Protein AF-A0A2D4KMI0-F1 (afdb_monomer)

Organism: NCBI:txid1970185

Mean predicted aligned error: 13.14 Å

pLDDT: mean 82.51, std 15.46, range [35.38, 95.56]

Nearest PDB structures (foldseek):
  6zqb-assembly1_UL  TM=7.862E-01  e=2.038E-13  Saccharomyces cerevisiae S288C
  5nnz-assembly2_B  TM=9.536E-01  e=1.718E-10  Homo sapiens
  7dh6-assembly2_B  TM=9.211E-01  e=2.514E-10  Homo sapiens
  8fdt-assembly1_B  TM=9.407E-01  e=3.124E-10  Homo sapiens
  5mzh-assembly1_A  TM=9.515E-01  e=1.354E-09  Chlamydomonas reinhardtii

Radius of gyration: 25.16 Å; Cα contacts (8 Å, |Δi|>4): 336; chains: 1; bounding box: 67×55×68 Å

Secondary structure (DSSP, 8-state):
-PPPP----------SS-EEEEEE-TTSSEEEEEETTSEEEEEETTT--EEEEEE--SS-EEEEEEPTTSSEEEEEETTS-EEEEETTTTEEEEEE---SS-EEEEEE-TTSSEEEEEETTS-EEEEE--S----HHHHHHHHHHHHHHHHHHH------TT----S---TT---HHHHHHHHHHHHHHHHHHHHHHHHHHHH--

Sequence (205 aa):
FYTDTLKFFLSLYGHKLPVLCMDISYDGALIATGSADRNVKIWGLDFGDCHRSLFAHDDSVMYLQFVPKTHLFFTAGKDHKIKQWDADKFEHIQTLEGHHQEVWSLAISPSGDYLVSCSHDKSLRLWERTREPLILEEEKEMQREIEYEDSIAKEDQPVVPGEIQGEAGLAGKKTIETVKAAERIMEAIELYREETTKLEEHKVI

Structure (mmCIF, N/CA/C/O backbone):
data_AF-A0A2D4KMI0-F1
#
_entry.id   AF-A0A2D4KMI0-F1
#
loop_
_atom_site.group_PDB
_atom_site.id
_atom_site.type_symbol
_atom_site.label_atom_id
_atom_site.label_alt_id
_atom_site.label_comp_id
_atom_site.label_asym_id
_atom_site.label_entity_id
_atom_site.label_seq_id
_atom_site.pdbx_PDB_ins_code
_atom_site.Cartn_x
_atom_site.Cartn_y
_atom_site.Cartn_z
_atom_site.occupancy
_atom_site.B_iso_or_equiv
_atom_site.auth_seq_id
_atom_site.auth_comp_id
_atom_site.auth_asym_id
_atom_site.auth_atom_id
_atom_site.pdbx_PDB_model_num
ATOM 1 N N . PHE A 1 1 ? 10.358 -22.774 -32.610 1.00 47.91 1 PHE A N 1
ATOM 2 C CA . PHE A 1 1 ? 9.857 -22.263 -31.323 1.00 47.91 1 PHE A CA 1
ATOM 3 C C . PHE A 1 1 ? 10.701 -21.056 -30.960 1.00 47.91 1 PHE A C 1
ATOM 5 O O . PHE A 1 1 ? 11.858 -21.241 -30.613 1.00 47.91 1 PHE A O 1
ATOM 12 N N . TYR A 1 2 ? 10.192 -19.843 -31.175 1.00 63.22 2 TYR A N 1
ATOM 13 C CA . TYR A 1 2 ? 10.859 -18.637 -30.684 1.00 63.22 2 TYR A CA 1
ATOM 14 C C . TYR A 1 2 ? 10.402 -18.410 -29.247 1.00 63.22 2 TYR A C 1
ATOM 16 O O . TYR A 1 2 ? 9.209 -18.470 -28.965 1.00 63.22 2 TYR A O 1
ATOM 24 N N . THR A 1 3 ? 11.361 -18.225 -28.351 1.00 72.12 3 THR A N 1
ATOM 25 C CA . THR A 1 3 ? 11.133 -17.745 -26.990 1.00 72.12 3 THR A CA 1
ATOM 26 C C . THR A 1 3 ? 11.437 -16.257 -26.971 1.00 72.12 3 THR A C 1
ATOM 28 O O . THR A 1 3 ? 12.385 -15.830 -27.635 1.00 72.12 3 THR A O 1
ATOM 31 N N . ASP A 1 4 ? 10.666 -15.481 -26.217 1.00 76.75 4 ASP A N 1
ATOM 32 C CA . ASP A 1 4 ? 10.937 -14.054 -26.075 1.00 76.75 4 ASP A CA 1
ATOM 33 C C . ASP A 1 4 ? 12.330 -13.804 -25.498 1.00 76.75 4 ASP A C 1
ATOM 35 O O . ASP A 1 4 ? 12.789 -14.477 -24.571 1.00 76.75 4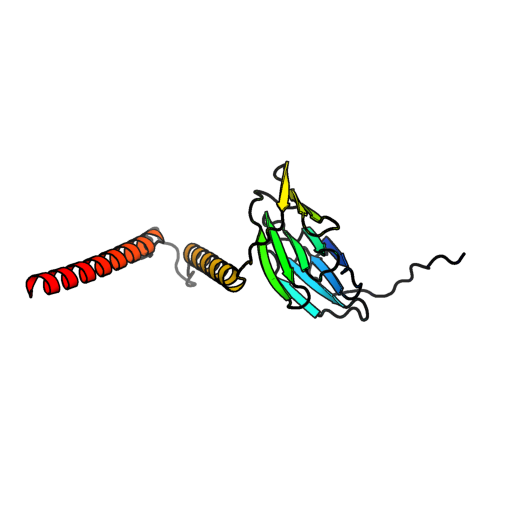 ASP A O 1
ATOM 39 N N . THR A 1 5 ? 13.020 -12.818 -26.067 1.00 84.00 5 THR A N 1
ATOM 40 C CA . THR A 1 5 ? 14.276 -12.315 -25.518 1.00 84.00 5 THR A CA 1
ATOM 41 C C . THR A 1 5 ? 13.955 -11.241 -24.487 1.00 84.00 5 THR A C 1
ATOM 43 O O . THR A 1 5 ? 13.353 -10.227 -24.838 1.00 84.00 5 THR A O 1
ATOM 46 N N . LEU A 1 6 ? 14.397 -11.425 -23.240 1.00 82.69 6 LEU A N 1
ATOM 47 C CA . LEU A 1 6 ? 14.328 -10.405 -22.187 1.00 82.69 6 LEU A CA 1
ATOM 48 C C . LEU A 1 6 ? 15.290 -9.256 -22.519 1.00 82.69 6 LEU A C 1
ATOM 50 O O . LEU A 1 6 ? 16.433 -9.215 -22.061 1.00 82.69 6 LEU A O 1
ATOM 54 N N . LYS A 1 7 ? 14.843 -8.345 -23.382 1.00 87.62 7 LYS A N 1
ATOM 55 C CA . LYS A 1 7 ? 15.587 -7.142 -23.738 1.00 87.62 7 LYS A CA 1
ATOM 56 C C . LYS A 1 7 ? 15.277 -6.050 -22.722 1.00 87.62 7 LYS A C 1
ATOM 58 O O . LYS A 1 7 ? 14.124 -5.821 -22.376 1.00 87.62 7 LYS A O 1
ATOM 63 N N . PHE A 1 8 ? 16.317 -5.351 -22.284 1.00 87.62 8 PHE A N 1
ATOM 64 C CA . PHE A 1 8 ? 16.160 -4.134 -21.500 1.00 87.62 8 PHE A CA 1
ATOM 65 C C . PHE A 1 8 ? 15.294 -3.118 -22.264 1.00 87.62 8 PHE A C 1
ATOM 67 O O . PHE A 1 8 ? 15.584 -2.816 -23.426 1.00 87.62 8 PHE A O 1
ATOM 74 N N . PHE A 1 9 ? 14.244 -2.621 -21.610 1.00 87.12 9 PHE A N 1
ATOM 75 C CA . PHE A 1 9 ? 13.276 -1.704 -22.210 1.00 87.12 9 PHE A CA 1
ATOM 76 C C . PHE A 1 9 ? 13.386 -0.294 -21.616 1.00 87.12 9 PHE A C 1
ATOM 78 O O . PHE A 1 9 ? 13.772 0.631 -22.326 1.00 87.12 9 PHE A O 1
ATOM 85 N N . LEU A 1 10 ? 13.123 -0.140 -20.315 1.00 88.75 10 LEU A N 1
ATOM 86 C CA . LEU A 1 10 ? 13.067 1.152 -19.622 1.00 88.75 10 LEU A CA 1
ATOM 87 C C . LEU A 1 10 ? 13.827 1.106 -18.289 1.00 88.75 10 LEU A C 1
ATOM 89 O O . LEU A 1 10 ? 13.934 0.056 -17.655 1.00 88.75 10 LEU A O 1
ATOM 93 N N . SER A 1 11 ? 14.322 2.267 -17.851 1.00 91.19 11 SER A N 1
ATOM 94 C CA . SER A 1 11 ? 14.818 2.493 -16.488 1.00 91.19 11 SER A CA 1
ATOM 95 C C . SER A 1 11 ? 14.024 3.631 -15.855 1.00 91.19 11 SER A C 1
ATOM 97 O O . SER A 1 11 ? 14.029 4.746 -16.377 1.00 91.19 11 SER A O 1
ATOM 99 N N . LEU A 1 12 ? 13.335 3.342 -14.750 1.00 91.25 12 LEU A N 1
ATOM 100 C CA . LEU A 1 12 ? 12.490 4.298 -14.037 1.00 91.25 12 LEU A CA 1
ATOM 101 C C . LEU A 1 12 ? 13.278 4.913 -12.876 1.00 91.25 12 LEU A C 1
ATOM 103 O O . LEU A 1 12 ? 13.702 4.209 -11.958 1.00 91.25 12 LEU A O 1
ATOM 107 N N . TYR A 1 13 ? 13.463 6.233 -12.903 1.00 90.38 13 TYR A N 1
ATOM 108 C CA . TYR A 1 13 ? 14.152 6.986 -11.852 1.00 90.38 13 TYR A CA 1
ATOM 109 C C . TYR A 1 13 ? 13.202 7.982 -11.194 1.00 90.38 13 TYR A C 1
ATOM 111 O O . TYR A 1 13 ? 12.486 8.709 -11.878 1.00 90.38 13 TYR A O 1
ATOM 119 N N . GLY A 1 14 ? 13.233 8.071 -9.862 1.00 88.56 14 GLY A N 1
ATOM 120 C CA . GLY A 1 14 ? 12.467 9.094 -9.144 1.00 88.56 14 GLY A CA 1
ATOM 121 C C . GLY A 1 14 ? 12.282 8.866 -7.645 1.00 88.56 14 GLY A C 1
ATOM 122 O O . GLY A 1 14 ? 11.955 9.816 -6.934 1.00 88.56 14 GLY A O 1
ATOM 123 N N . HIS A 1 15 ? 12.487 7.647 -7.143 1.00 92.56 15 HIS A N 1
ATOM 124 C CA . HIS A 1 15 ? 12.489 7.396 -5.700 1.00 92.56 15 HIS A CA 1
ATOM 125 C C . HIS A 1 15 ? 13.753 7.946 -5.042 1.00 92.56 15 HIS A C 1
ATOM 127 O O . HIS A 1 15 ? 14.840 7.901 -5.621 1.00 92.56 15 HIS A O 1
ATOM 133 N N . LYS A 1 16 ? 13.601 8.481 -3.827 1.00 92.81 16 LYS A N 1
ATOM 134 C CA . LYS A 1 16 ? 14.728 9.044 -3.062 1.00 92.81 16 LYS A CA 1
ATOM 135 C C . LYS A 1 16 ? 15.494 7.973 -2.293 1.00 92.81 16 LYS A C 1
ATOM 137 O O . LYS A 1 16 ? 16.683 8.132 -2.038 1.00 92.81 16 LYS A O 1
ATOM 142 N N . LEU A 1 17 ? 14.795 6.914 -1.899 1.00 94.88 17 LEU A N 1
ATOM 143 C CA . LEU A 1 17 ? 15.318 5.788 -1.136 1.00 94.88 17 LEU A CA 1
ATOM 144 C C . LEU A 1 17 ? 15.122 4.484 -1.924 1.00 94.88 17 LEU A C 1
ATOM 146 O O . LEU A 1 17 ? 14.474 4.498 -2.974 1.00 94.88 17 LEU A O 1
ATOM 150 N N . PRO A 1 18 ? 15.683 3.353 -1.454 1.00 94.56 18 PRO A N 1
ATOM 151 C CA . PRO A 1 18 ? 15.507 2.069 -2.119 1.00 94.56 18 PRO A CA 1
ATOM 152 C C . PRO A 1 18 ? 14.031 1.736 -2.353 1.00 94.56 18 PRO A C 1
ATOM 154 O O . PRO A 1 18 ? 13.176 1.973 -1.494 1.00 94.56 18 PRO A O 1
ATOM 157 N N . VAL A 1 19 ? 13.741 1.203 -3.537 1.00 95.12 19 VAL A N 1
ATOM 158 C CA . VAL A 1 19 ? 12.425 0.657 -3.878 1.00 95.12 19 VAL A CA 1
ATOM 159 C C . VAL A 1 19 ? 12.335 -0.731 -3.260 1.00 95.12 19 VAL A C 1
ATOM 161 O O . VAL A 1 19 ? 13.246 -1.539 -3.436 1.00 95.12 19 VAL A O 1
ATOM 164 N N . LEU A 1 20 ? 11.272 -0.983 -2.501 1.00 94.44 20 LEU A N 1
ATOM 165 C CA . LEU A 1 20 ? 11.098 -2.223 -1.743 1.00 94.44 20 LEU A CA 1
ATOM 166 C C . LEU A 1 20 ? 10.125 -3.174 -2.435 1.00 94.44 20 LEU A C 1
ATOM 168 O O . LEU A 1 20 ? 10.342 -4.382 -2.436 1.00 94.44 20 LEU A O 1
ATOM 172 N N . CYS A 1 21 ? 9.078 -2.630 -3.051 1.00 93.88 21 CYS A N 1
ATOM 173 C CA . CYS A 1 21 ? 8.045 -3.409 -3.715 1.00 93.88 21 CYS A CA 1
ATOM 174 C C . CYS A 1 21 ? 7.622 -2.763 -5.036 1.00 93.88 21 CYS A C 1
ATOM 176 O O . CYS A 1 21 ? 7.733 -1.550 -5.234 1.00 93.88 21 CYS A O 1
ATOM 178 N N . MET A 1 22 ? 7.135 -3.597 -5.950 1.00 94.88 22 MET A N 1
ATOM 179 C CA . MET A 1 22 ? 6.483 -3.169 -7.180 1.00 94.88 22 MET A CA 1
ATOM 180 C C . MET A 1 22 ? 5.385 -4.158 -7.541 1.00 94.88 22 MET A C 1
ATOM 182 O O . MET A 1 22 ? 5.508 -5.341 -7.219 1.00 94.88 22 MET A O 1
ATOM 186 N N . ASP A 1 23 ? 4.372 -3.680 -8.250 1.00 95.44 23 ASP A N 1
ATOM 187 C CA . ASP A 1 23 ? 3.394 -4.537 -8.905 1.00 95.44 23 ASP A CA 1
ATOM 188 C C . ASP A 1 23 ? 2.896 -3.906 -10.210 1.00 95.44 23 ASP A C 1
ATOM 190 O O . ASP A 1 23 ? 2.990 -2.689 -10.407 1.00 95.44 23 ASP A O 1
ATOM 194 N N . ILE A 1 24 ? 2.390 -4.750 -11.104 1.00 93.31 24 ILE A N 1
ATOM 195 C CA . ILE A 1 24 ? 1.878 -4.364 -12.421 1.00 93.31 24 ILE A CA 1
ATOM 196 C C . ILE A 1 24 ? 0.362 -4.537 -12.417 1.00 93.31 24 ILE A C 1
ATOM 198 O O . ILE A 1 24 ? -0.163 -5.533 -11.917 1.00 93.31 24 ILE A O 1
ATOM 202 N N . SER A 1 25 ? -0.352 -3.572 -12.990 1.00 92.62 25 SER A N 1
ATOM 203 C CA . SER A 1 25 ? -1.797 -3.669 -13.156 1.00 92.62 25 SER A CA 1
ATOM 204 C C . SER A 1 25 ? -2.184 -4.808 -14.108 1.00 92.62 25 SER A C 1
ATOM 206 O O . SER A 1 25 ? -1.422 -5.223 -14.982 1.00 92.62 25 SER A O 1
ATOM 208 N N . TYR A 1 26 ? -3.407 -5.321 -13.963 1.00 89.06 26 TYR A N 1
ATOM 209 C CA . TYR A 1 26 ? -3.886 -6.456 -14.762 1.00 89.06 26 TYR A CA 1
ATOM 210 C C . TYR A 1 26 ? -3.957 -6.163 -16.272 1.00 89.06 26 TYR A C 1
ATOM 212 O O . TYR A 1 26 ? -3.780 -7.066 -17.087 1.00 89.06 26 TYR A O 1
ATOM 220 N N . ASP A 1 27 ? -4.223 -4.914 -16.646 1.00 90.56 27 ASP A N 1
ATOM 221 C CA . ASP A 1 27 ? -4.254 -4.456 -18.037 1.00 90.56 27 ASP A CA 1
ATOM 222 C C . ASP A 1 27 ? -2.856 -4.173 -18.613 1.00 90.56 27 ASP A C 1
ATOM 224 O O . ASP A 1 27 ? -2.719 -3.976 -19.818 1.00 90.56 27 ASP A O 1
ATOM 228 N N . GLY A 1 28 ? -1.821 -4.178 -17.767 1.00 88.50 28 GLY A N 1
ATOM 229 C CA . GLY A 1 28 ? -0.445 -3.897 -18.154 1.00 88.50 28 GLY A CA 1
ATOM 230 C C . GLY A 1 28 ? -0.172 -2.433 -18.499 1.00 88.50 28 GLY A C 1
ATOM 231 O O . GLY A 1 28 ? 0.892 -2.151 -19.034 1.00 88.50 28 GLY A O 1
ATOM 232 N N . ALA A 1 29 ? -1.081 -1.498 -18.217 1.00 90.56 29 ALA A N 1
ATOM 233 C CA . ALA A 1 29 ? -0.850 -0.082 -18.512 1.00 90.56 29 ALA A CA 1
ATOM 234 C C . ALA A 1 29 ? -0.057 0.630 -17.406 1.00 90.56 29 ALA A C 1
ATOM 236 O O . ALA A 1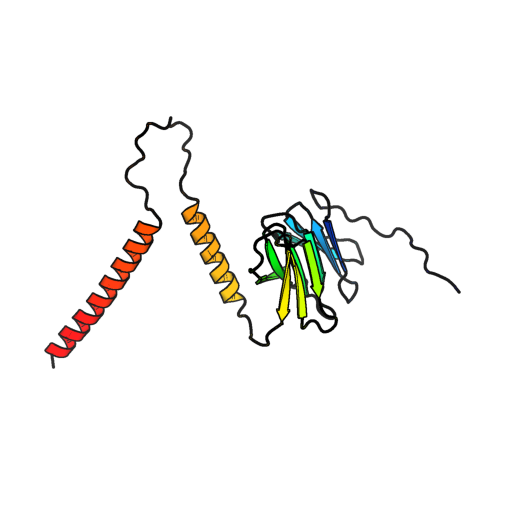 29 ? 0.706 1.556 -17.684 1.00 90.56 29 ALA A O 1
ATOM 237 N N . LEU A 1 30 ? -0.222 0.199 -16.151 1.00 92.62 30 LEU A N 1
ATOM 238 C CA . LEU A 1 30 ? 0.302 0.882 -14.973 1.00 92.62 30 LEU A CA 1
ATOM 239 C C . LEU A 1 30 ? 1.259 -0.011 -14.181 1.00 92.62 30 LEU A C 1
ATOM 241 O O . LEU A 1 30 ? 1.051 -1.213 -14.010 1.00 92.62 30 LEU A O 1
ATOM 245 N N . ILE A 1 31 ? 2.292 0.614 -13.624 1.00 93.88 31 ILE A N 1
ATOM 246 C CA . ILE A 1 31 ? 3.144 0.033 -12.587 1.00 93.88 31 ILE A CA 1
ATOM 247 C C . ILE A 1 31 ? 2.994 0.885 -11.337 1.00 93.88 31 ILE A C 1
ATOM 249 O O . ILE A 1 31 ? 3.112 2.107 -11.398 1.00 93.88 31 ILE A O 1
ATOM 253 N N . ALA A 1 32 ? 2.817 0.248 -10.187 1.00 94.94 32 ALA A N 1
ATOM 254 C CA . ALA A 1 32 ? 2.929 0.918 -8.901 1.00 94.94 32 ALA A CA 1
ATOM 255 C C . ALA A 1 32 ? 4.193 0.445 -8.178 1.00 94.94 32 ALA A C 1
ATOM 257 O O . ALA A 1 32 ? 4.483 -0.749 -8.115 1.00 94.94 32 ALA A O 1
ATOM 258 N N . THR A 1 33 ? 4.959 1.383 -7.631 1.00 95.38 33 THR A N 1
ATOM 259 C CA . THR A 1 33 ? 6.201 1.110 -6.902 1.00 95.38 33 THR A CA 1
ATOM 260 C C . THR A 1 33 ? 6.147 1.729 -5.514 1.00 95.38 33 THR A C 1
ATOM 262 O O . THR A 1 33 ? 5.829 2.908 -5.366 1.00 95.38 33 THR A O 1
ATOM 265 N N . GLY A 1 34 ? 6.483 0.944 -4.493 1.00 95.12 34 GLY A N 1
ATOM 266 C CA . GLY A 1 34 ? 6.588 1.391 -3.106 1.00 95.12 34 GLY A CA 1
ATOM 267 C C . GLY A 1 34 ? 8.043 1.446 -2.651 1.00 95.12 34 GLY A C 1
ATOM 268 O O . GLY A 1 34 ? 8.852 0.564 -2.959 1.00 95.12 34 GLY A O 1
ATOM 269 N N . SER A 1 35 ? 8.395 2.496 -1.917 1.00 95.31 35 SER A N 1
ATOM 270 C CA . SER A 1 35 ? 9.763 2.726 -1.452 1.00 95.31 35 SER A CA 1
ATOM 271 C C . SER A 1 35 ? 9.822 2.991 0.054 1.00 95.31 35 SER A C 1
ATOM 273 O O . SER A 1 35 ? 8.831 3.310 0.717 1.00 95.31 35 SER A O 1
ATOM 275 N N . ALA A 1 36 ? 11.031 2.868 0.606 1.00 94.75 36 ALA A N 1
ATOM 276 C CA . ALA A 1 36 ? 11.346 3.275 1.973 1.00 94.75 36 ALA A CA 1
ATOM 277 C C . ALA A 1 36 ? 11.205 4.795 2.198 1.00 94.75 36 ALA A C 1
ATOM 279 O O . ALA A 1 36 ? 11.216 5.260 3.333 1.00 94.75 36 ALA A O 1
ATOM 280 N N . ASP A 1 37 ? 11.051 5.591 1.134 1.00 93.06 37 ASP A N 1
ATOM 281 C CA . ASP A 1 37 ? 10.740 7.024 1.225 1.00 93.06 37 ASP A CA 1
ATOM 282 C C . ASP A 1 37 ? 9.277 7.314 1.602 1.00 93.06 37 ASP A C 1
ATOM 284 O O . ASP A 1 37 ? 8.897 8.489 1.669 1.00 93.06 37 ASP A O 1
ATOM 288 N N . ARG A 1 38 ? 8.508 6.255 1.913 1.00 94.19 38 ARG A N 1
ATOM 289 C CA . ARG A 1 38 ? 7.109 6.271 2.374 1.00 94.19 38 ARG A CA 1
ATOM 290 C C . ARG A 1 38 ? 6.106 6.640 1.287 1.00 94.19 38 ARG A C 1
ATOM 292 O O . ARG A 1 38 ? 4.902 6.737 1.538 1.00 94.19 38 ARG A O 1
ATOM 299 N N . ASN A 1 39 ? 6.596 6.850 0.067 1.00 94.38 39 ASN A N 1
ATOM 300 C CA . ASN A 1 39 ? 5.751 7.132 -1.071 1.00 94.38 39 ASN A CA 1
ATOM 301 C C . ASN A 1 39 ? 5.510 5.886 -1.918 1.00 94.38 39 ASN A C 1
ATOM 303 O O . ASN A 1 39 ? 6.308 4.945 -1.976 1.00 94.38 39 ASN A O 1
ATOM 307 N N . VAL A 1 40 ? 4.368 5.929 -2.590 1.00 95.31 40 VAL A N 1
ATOM 308 C CA . VAL A 1 40 ? 4.045 5.056 -3.704 1.00 95.31 40 VAL A CA 1
ATOM 309 C C . VAL A 1 40 ? 4.018 5.914 -4.955 1.00 95.31 40 VAL A C 1
ATOM 311 O O . VAL A 1 40 ? 3.394 6.976 -4.978 1.00 95.31 40 VAL A O 1
ATOM 314 N N . LYS A 1 41 ? 4.720 5.486 -5.997 1.00 94.88 41 LYS A N 1
ATOM 315 C CA . LYS A 1 41 ? 4.685 6.138 -7.307 1.00 94.88 41 LYS A CA 1
ATOM 316 C C . LYS A 1 41 ? 3.960 5.250 -8.296 1.00 94.88 41 LYS A C 1
ATOM 318 O O . LYS A 1 41 ? 4.144 4.037 -8.285 1.00 94.88 41 LYS A O 1
ATOM 323 N N . ILE A 1 42 ? 3.153 5.874 -9.141 1.00 94.81 42 ILE A N 1
ATOM 324 C CA . ILE A 1 42 ? 2.456 5.206 -10.236 1.00 94.81 42 ILE A CA 1
ATOM 325 C C . ILE A 1 42 ? 3.090 5.662 -11.545 1.00 94.81 42 ILE A C 1
ATOM 327 O O . ILE A 1 42 ? 3.260 6.865 -11.775 1.00 94.81 42 ILE A O 1
ATOM 331 N N . TRP A 1 43 ? 3.441 4.693 -12.379 1.00 94.69 43 TRP A N 1
ATOM 332 C CA . TRP A 1 43 ? 4.145 4.858 -13.642 1.00 94.69 43 TRP A CA 1
ATOM 333 C C . TRP A 1 43 ? 3.321 4.288 -14.790 1.00 94.69 43 TRP A C 1
ATOM 335 O O . TRP A 1 43 ? 2.642 3.278 -14.604 1.00 94.69 43 TRP A O 1
ATOM 345 N N . GLY A 1 44 ? 3.422 4.892 -15.970 1.00 93.25 44 GLY A N 1
ATOM 346 C CA . GLY A 1 44 ? 2.929 4.305 -17.213 1.00 93.25 44 GLY A CA 1
ATOM 347 C C . GLY A 1 44 ? 3.942 3.307 -17.775 1.00 93.25 44 GLY A C 1
ATOM 348 O O . GLY A 1 44 ? 5.131 3.621 -17.884 1.00 93.25 44 GLY A O 1
ATOM 349 N N . LEU A 1 45 ? 3.505 2.097 -18.139 1.00 89.12 45 LEU A N 1
ATOM 350 C CA . LEU A 1 45 ? 4.394 1.067 -18.698 1.00 89.12 45 LEU A CA 1
ATOM 351 C C . LEU A 1 45 ? 4.892 1.435 -20.107 1.00 89.12 45 LEU A C 1
ATOM 353 O O . LEU A 1 45 ? 6.031 1.121 -20.452 1.00 89.12 45 LEU A O 1
ATOM 357 N N . ASP A 1 46 ? 4.059 2.112 -20.902 1.00 87.31 46 ASP A N 1
ATOM 358 C CA . ASP A 1 46 ? 4.342 2.405 -22.313 1.00 87.31 46 ASP A CA 1
ATOM 359 C C . ASP A 1 46 ? 5.569 3.308 -22.498 1.00 87.31 46 ASP A C 1
ATOM 361 O O . ASP A 1 46 ? 6.434 3.037 -23.336 1.00 87.31 46 ASP A O 1
ATOM 365 N N . PHE A 1 47 ? 5.655 4.381 -21.705 1.00 86.06 47 PHE A N 1
ATOM 366 C CA . PHE A 1 47 ? 6.688 5.413 -21.839 1.00 86.06 47 PHE A CA 1
ATOM 367 C C . PHE A 1 47 ? 7.599 5.535 -20.612 1.00 86.06 47 PHE A C 1
ATOM 369 O O . PHE A 1 47 ? 8.650 6.174 -20.698 1.00 86.06 47 PHE A O 1
ATOM 376 N N . GLY A 1 48 ? 7.236 4.920 -19.482 1.00 87.50 48 GLY A N 1
ATOM 377 C CA . GLY A 1 48 ? 7.972 5.039 -18.224 1.00 87.50 48 GLY A CA 1
ATOM 378 C C . GLY A 1 48 ? 7.815 6.398 -17.541 1.00 87.50 48 GLY A C 1
ATOM 379 O O . GLY A 1 48 ? 8.688 6.818 -16.778 1.00 87.50 48 GLY A O 1
ATOM 380 N N . ASP A 1 49 ? 6.734 7.117 -17.827 1.00 90.12 49 ASP A N 1
ATOM 381 C CA . ASP A 1 49 ? 6.402 8.391 -17.208 1.00 90.12 49 ASP A CA 1
ATOM 382 C C . ASP A 1 49 ? 5.799 8.200 -15.811 1.00 90.12 49 ASP A C 1
ATOM 384 O O . ASP A 1 49 ? 5.050 7.265 -15.545 1.00 90.12 49 ASP A O 1
ATOM 388 N N . CYS A 1 50 ? 6.148 9.093 -14.881 1.00 91.38 50 CYS A N 1
ATOM 389 C CA . CYS A 1 50 ? 5.570 9.103 -13.538 1.00 91.38 50 CYS A CA 1
ATOM 390 C C . CYS A 1 50 ? 4.257 9.891 -13.567 1.00 91.38 50 CYS A C 1
ATOM 392 O O . CYS A 1 50 ? 4.292 11.120 -13.645 1.00 91.38 50 CYS A O 1
ATOM 394 N N . HIS A 1 51 ? 3.117 9.214 -13.423 1.00 90.44 51 HIS A N 1
ATOM 395 C CA . HIS A 1 51 ? 1.815 9.876 -13.332 1.00 90.44 51 HIS A CA 1
ATOM 396 C C . HIS A 1 51 ? 1.680 10.654 -12.026 1.00 90.44 51 HIS A C 1
ATOM 398 O O . HIS A 1 51 ? 1.376 11.849 -12.025 1.00 90.44 51 HIS A O 1
ATOM 404 N N . ARG A 1 52 ? 1.912 9.985 -10.889 1.00 91.50 52 ARG A N 1
ATOM 405 C CA . ARG A 1 52 ? 1.731 10.607 -9.574 1.00 91.50 52 ARG A CA 1
ATOM 406 C C . ARG A 1 52 ? 2.592 9.970 -8.496 1.00 91.50 52 ARG A C 1
ATOM 408 O O . ARG A 1 52 ? 2.938 8.794 -8.554 1.00 91.50 52 ARG A O 1
ATOM 415 N N . SER A 1 53 ? 2.918 10.783 -7.497 1.00 92.69 53 SER A N 1
ATOM 416 C CA . SER A 1 53 ? 3.568 10.363 -6.259 1.00 92.69 53 SER A CA 1
ATOM 417 C C . SER A 1 53 ? 2.569 10.532 -5.120 1.00 92.69 53 SER A C 1
ATOM 419 O O . SER A 1 53 ? 2.135 11.650 -4.850 1.00 92.69 53 SER A O 1
ATOM 421 N N . LEU A 1 54 ? 2.214 9.432 -4.471 1.00 92.88 54 LEU A N 1
ATOM 422 C CA . LEU A 1 54 ? 1.280 9.361 -3.355 1.00 92.88 54 LEU A CA 1
ATOM 423 C C . LEU A 1 54 ? 2.062 9.197 -2.056 1.00 92.88 54 LEU A C 1
ATOM 425 O O . LEU A 1 54 ? 2.932 8.333 -1.962 1.00 92.88 54 LEU A O 1
ATOM 429 N N . PHE A 1 55 ? 1.770 10.026 -1.057 1.00 92.25 55 PHE A N 1
ATOM 430 C CA . PHE A 1 55 ? 2.266 9.798 0.296 1.00 92.25 55 PHE A CA 1
ATOM 431 C C . PHE A 1 55 ? 1.354 8.766 0.957 1.00 92.25 55 PHE A C 1
ATOM 433 O O . PHE A 1 55 ? 0.214 9.081 1.290 1.00 92.25 55 PHE A O 1
ATOM 440 N N . ALA A 1 56 ? 1.819 7.518 1.035 1.00 90.25 56 ALA A N 1
ATOM 441 C CA . ALA A 1 56 ? 0.945 6.402 1.367 1.00 90.25 56 ALA A CA 1
ATOM 442 C C . ALA A 1 56 ? 0.952 6.090 2.864 1.00 90.25 56 ALA A C 1
ATOM 444 O O . ALA A 1 56 ? -0.109 5.957 3.468 1.00 90.25 56 ALA A O 1
ATOM 445 N N . HIS A 1 57 ? 2.130 5.999 3.471 1.00 92.56 57 HIS A N 1
ATOM 446 C CA . HIS A 1 57 ? 2.312 5.526 4.843 1.00 92.56 57 HIS A CA 1
ATOM 447 C C . HIS A 1 57 ? 3.178 6.496 5.649 1.00 92.56 57 HIS A C 1
ATOM 449 O O . HIS A 1 57 ? 3.916 7.298 5.079 1.00 92.56 57 HIS A O 1
ATOM 455 N N . ASP A 1 58 ? 3.108 6.416 6.976 1.00 91.62 58 ASP A N 1
ATOM 456 C CA . ASP A 1 58 ? 3.955 7.245 7.851 1.00 91.62 58 ASP A CA 1
ATOM 457 C C . ASP A 1 58 ? 5.386 6.694 7.957 1.00 91.62 58 ASP A C 1
ATOM 459 O O . ASP A 1 58 ? 6.336 7.424 8.263 1.00 91.62 58 ASP A O 1
ATOM 463 N N . ASP A 1 59 ? 5.545 5.412 7.621 1.00 93.69 59 ASP A N 1
ATOM 464 C CA . ASP A 1 59 ? 6.806 4.683 7.526 1.00 93.69 59 ASP A CA 1
ATOM 465 C C . ASP A 1 59 ? 6.875 3.897 6.194 1.00 93.69 59 ASP A C 1
ATOM 467 O O . ASP A 1 59 ? 6.041 4.043 5.301 1.00 93.69 59 ASP A O 1
ATOM 471 N N . SER A 1 60 ? 7.944 3.135 6.002 1.00 94.12 60 SER A N 1
ATOM 472 C CA . SER A 1 60 ? 8.329 2.488 4.751 1.00 94.12 60 SER A CA 1
ATOM 473 C C . SER A 1 60 ? 7.237 1.563 4.208 1.00 94.12 60 SER A C 1
ATOM 475 O O . SER A 1 60 ? 6.654 0.774 4.955 1.00 94.12 60 SER A O 1
ATOM 477 N N . VAL A 1 61 ? 7.012 1.612 2.892 1.00 95.56 61 VAL A N 1
ATOM 478 C CA . VAL A 1 61 ? 6.050 0.736 2.209 1.00 95.56 61 VAL A CA 1
ATOM 479 C C . VAL A 1 61 ? 6.725 -0.595 1.899 1.00 95.56 61 VAL A C 1
ATOM 481 O O . VAL A 1 61 ? 7.639 -0.654 1.076 1.00 95.56 61 VAL A O 1
ATOM 484 N N . MET A 1 62 ? 6.295 -1.657 2.574 1.00 94.56 62 MET A N 1
ATOM 485 C CA . MET A 1 62 ? 6.927 -2.977 2.495 1.00 94.56 62 MET A CA 1
ATOM 486 C C . MET A 1 62 ? 6.382 -3.815 1.347 1.00 94.56 62 MET A C 1
ATOM 488 O O . MET A 1 62 ? 7.140 -4.532 0.694 1.00 94.56 62 MET A O 1
ATOM 492 N N . TYR A 1 63 ? 5.077 -3.726 1.091 1.00 95.38 63 TYR A N 1
ATOM 493 C CA . TYR A 1 63 ? 4.421 -4.545 0.081 1.00 95.38 63 TYR A CA 1
ATOM 494 C C . TYR A 1 63 ? 3.325 -3.772 -0.643 1.00 95.38 63 TYR A C 1
ATOM 496 O O . TYR A 1 63 ? 2.671 -2.906 -0.059 1.00 95.38 63 TYR A O 1
ATOM 504 N N . LEU A 1 64 ? 3.115 -4.112 -1.911 1.00 95.44 64 LEU A N 1
ATOM 505 C CA . LEU A 1 64 ? 2.099 -3.527 -2.773 1.00 95.44 64 LEU A CA 1
ATOM 506 C C . LEU A 1 64 ? 1.508 -4.633 -3.643 1.00 95.44 64 LEU A C 1
ATOM 508 O O . LEU A 1 64 ? 2.263 -5.458 -4.154 1.00 95.44 64 LEU A O 1
ATOM 512 N N . GLN A 1 65 ? 0.182 -4.651 -3.797 1.00 95.12 65 GLN A N 1
ATOM 513 C CA . GLN A 1 65 ? -0.484 -5.602 -4.685 1.00 95.12 65 GLN A CA 1
ATOM 514 C C . GLN A 1 65 ? -1.752 -5.024 -5.328 1.00 95.12 65 GLN A C 1
ATOM 516 O O . GLN A 1 65 ? -2.618 -4.494 -4.629 1.00 95.12 65 GLN A O 1
ATOM 521 N N . PHE A 1 66 ? -1.889 -5.176 -6.645 1.00 94.50 66 PHE A N 1
ATOM 522 C CA . PHE A 1 66 ? -3.102 -4.867 -7.395 1.00 94.50 66 PHE A CA 1
ATOM 523 C C . PHE A 1 66 ? -4.180 -5.932 -7.198 1.00 94.50 66 PHE A C 1
ATOM 525 O O . PHE A 1 66 ? -3.925 -7.137 -7.125 1.00 94.50 66 PHE A O 1
ATOM 532 N N . VAL A 1 67 ? -5.428 -5.477 -7.168 1.00 92.00 67 VAL A N 1
ATOM 533 C CA . VAL A 1 67 ? -6.598 -6.347 -7.198 1.00 92.00 67 VAL A CA 1
ATOM 534 C C . VAL A 1 67 ? -6.837 -6.797 -8.646 1.00 92.00 67 VAL A C 1
ATOM 536 O O . VAL A 1 67 ? -7.000 -5.952 -9.532 1.00 92.00 67 VAL A O 1
ATOM 539 N N . PRO A 1 68 ? -6.931 -8.110 -8.915 1.00 88.88 68 PRO A N 1
ATOM 540 C CA . PRO A 1 68 ? -7.176 -8.623 -10.260 1.00 88.88 68 PRO A CA 1
ATOM 541 C C . PRO A 1 68 ? -8.416 -7.997 -10.918 1.00 88.88 68 PRO A C 1
ATOM 543 O O . PRO A 1 68 ? -9.449 -7.829 -10.273 1.00 88.88 68 PRO A O 1
ATOM 546 N N . LYS A 1 69 ? -8.334 -7.710 -12.226 1.00 87.75 69 LYS A N 1
ATOM 547 C CA . LYS A 1 69 ? -9.405 -7.109 -13.056 1.00 87.75 69 LYS A CA 1
ATOM 548 C C . LYS A 1 69 ? -9.832 -5.684 -12.683 1.00 87.75 69 LYS A C 1
ATOM 550 O O . LYS A 1 69 ? -10.776 -5.175 -13.283 1.00 87.75 69 LYS A O 1
ATOM 555 N N . THR A 1 70 ? -9.173 -5.044 -11.723 1.00 88.06 70 THR A N 1
ATOM 556 C CA . THR A 1 70 ? -9.473 -3.665 -11.319 1.00 88.06 70 THR A CA 1
ATOM 557 C C . THR A 1 70 ? -8.186 -2.853 -11.189 1.00 88.06 70 THR A C 1
ATOM 559 O O . THR A 1 70 ? -7.104 -3.423 -11.088 1.00 88.06 70 THR A O 1
ATOM 562 N N . HIS A 1 71 ? -8.310 -1.527 -11.148 1.00 89.12 71 HIS A N 1
ATOM 563 C CA . HIS A 1 71 ? -7.194 -0.600 -10.915 1.00 89.12 71 HIS A CA 1
ATOM 564 C C . HIS A 1 71 ? -6.994 -0.253 -9.433 1.00 89.12 71 HIS A C 1
ATOM 566 O O . HIS A 1 71 ? -6.280 0.684 -9.084 1.00 89.12 71 HIS A O 1
ATOM 572 N N . LEU A 1 72 ? -7.620 -1.020 -8.541 1.00 91.69 72 LEU A N 1
ATOM 573 C CA . LEU A 1 72 ? -7.447 -0.869 -7.105 1.00 91.69 72 LEU A CA 1
ATOM 574 C C . LEU A 1 72 ? -6.193 -1.608 -6.661 1.00 91.69 72 LEU A C 1
ATOM 576 O O . LEU A 1 72 ? -5.921 -2.713 -7.132 1.00 91.69 72 LEU A O 1
ATOM 580 N N . PHE A 1 73 ? -5.465 -1.038 -5.712 1.00 93.62 73 PHE A N 1
ATOM 581 C CA . PHE A 1 73 ? -4.314 -1.700 -5.113 1.00 93.62 73 PHE A CA 1
ATOM 582 C C . PHE A 1 73 ? -4.284 -1.510 -3.604 1.00 93.62 73 PHE A C 1
ATOM 584 O O . PHE A 1 73 ? -4.813 -0.540 -3.058 1.00 93.62 73 PHE A O 1
ATOM 591 N N . PHE A 1 74 ? -3.654 -2.466 -2.935 1.00 94.62 74 PHE A N 1
ATOM 592 C CA . PHE A 1 74 ? -3.386 -2.423 -1.510 1.00 94.62 74 PHE A CA 1
ATOM 593 C C . PHE A 1 74 ? -1.908 -2.172 -1.262 1.00 94.62 74 PHE A C 1
ATOM 595 O O . PHE A 1 74 ? -1.042 -2.683 -1.975 1.00 94.62 74 PHE A O 1
ATOM 602 N N . THR A 1 75 ? -1.628 -1.414 -0.213 1.00 95.38 75 THR A N 1
ATOM 603 C CA . THR A 1 75 ? -0.282 -1.145 0.280 1.00 95.38 75 THR A CA 1
ATOM 604 C C . THR A 1 75 ? -0.187 -1.586 1.731 1.00 95.38 75 THR A C 1
ATOM 606 O O . THR A 1 75 ? -1.098 -1.350 2.522 1.00 95.38 75 THR A O 1
ATOM 609 N N . ALA A 1 76 ? 0.917 -2.236 2.083 1.00 95.19 76 ALA A N 1
ATOM 610 C CA . ALA A 1 76 ? 1.264 -2.574 3.456 1.00 95.19 76 ALA A CA 1
ATOM 611 C C . ALA A 1 76 ? 2.475 -1.756 3.891 1.00 95.19 76 ALA A C 1
ATOM 613 O O . ALA A 1 76 ? 3.511 -1.743 3.213 1.00 95.19 76 ALA A O 1
ATOM 614 N N . GLY A 1 77 ? 2.337 -1.099 5.037 1.00 94.06 77 GLY A N 1
ATOM 615 C CA . GLY A 1 77 ? 3.375 -0.272 5.621 1.00 94.06 77 GLY A CA 1
ATOM 616 C C . GLY A 1 77 ? 4.019 -0.897 6.850 1.00 94.06 77 GLY A C 1
ATOM 617 O O . GLY A 1 77 ? 3.479 -1.774 7.536 1.00 94.06 77 GLY A O 1
ATOM 618 N N . LYS A 1 78 ? 5.200 -0.374 7.164 1.00 94.06 78 LYS A N 1
ATOM 619 C CA . LYS A 1 78 ? 5.862 -0.605 8.446 1.00 94.06 78 LYS A CA 1
ATOM 620 C C . LYS A 1 78 ? 5.096 0.033 9.617 1.00 94.06 78 LYS A C 1
ATOM 622 O O . LYS A 1 78 ? 5.213 -0.437 10.740 1.00 94.06 78 LYS A O 1
ATOM 627 N N . ASP A 1 79 ? 4.232 1.006 9.331 1.00 92.06 79 ASP A N 1
ATOM 628 C CA . ASP A 1 79 ? 3.316 1.684 10.262 1.00 92.06 79 ASP A CA 1
ATOM 629 C C . ASP A 1 79 ? 2.158 0.807 10.784 1.00 92.06 79 ASP A C 1
ATOM 631 O O . ASP A 1 79 ? 1.256 1.312 11.445 1.00 92.06 79 ASP A O 1
ATOM 635 N N . HIS A 1 80 ? 2.182 -0.501 10.497 1.00 92.56 80 HIS A N 1
ATOM 636 C CA . HIS A 1 80 ? 1.187 -1.495 10.928 1.00 92.56 80 HIS A CA 1
ATOM 637 C C . HIS A 1 80 ? -0.178 -1.335 10.242 1.00 92.56 80 HIS A C 1
ATOM 639 O O . HIS A 1 80 ? -1.125 -2.058 10.560 1.00 92.56 80 HIS A O 1
ATOM 645 N N . LYS A 1 81 ? -0.276 -0.423 9.270 1.00 92.31 81 LYS A N 1
ATOM 646 C CA . LYS A 1 81 ? -1.502 -0.142 8.531 1.00 92.31 81 LYS A CA 1
ATOM 647 C C . LYS A 1 81 ? -1.453 -0.794 7.161 1.00 92.31 81 LYS A C 1
ATOM 649 O O . LYS A 1 81 ? -0.401 -0.921 6.526 1.00 92.31 81 LYS A O 1
ATOM 654 N N . ILE A 1 82 ? -2.626 -1.182 6.687 1.00 94.44 82 ILE A N 1
ATOM 655 C CA . ILE A 1 82 ? -2.840 -1.574 5.298 1.00 94.44 82 ILE A CA 1
ATOM 656 C C . ILE A 1 82 ? -3.763 -0.525 4.699 1.00 94.44 82 ILE A C 1
ATOM 658 O O . ILE A 1 82 ? -4.769 -0.182 5.308 1.00 94.44 82 ILE A O 1
ATOM 662 N N . LYS A 1 83 ? -3.430 0.017 3.533 1.00 93.31 83 LYS A N 1
ATOM 663 C CA . LYS A 1 83 ? -4.245 1.044 2.878 1.00 93.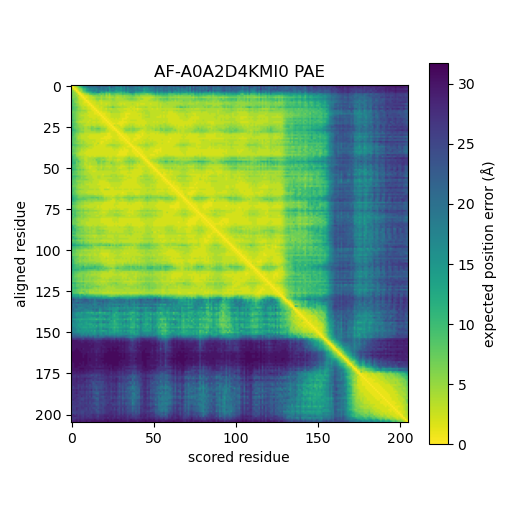31 83 LYS A CA 1
ATOM 664 C C . LYS A 1 83 ? -4.673 0.590 1.498 1.00 93.31 83 LYS A C 1
ATOM 666 O O . LYS A 1 83 ? -3.921 -0.091 0.803 1.00 93.31 83 LYS A O 1
ATOM 671 N N . GLN A 1 84 ? -5.884 0.966 1.117 1.00 93.31 84 GLN A N 1
ATOM 672 C CA . GLN A 1 84 ? -6.440 0.736 -0.205 1.00 93.31 84 GLN A CA 1
ATOM 673 C C . GLN A 1 84 ? -6.433 2.036 -1.002 1.00 93.31 84 GLN A C 1
ATOM 675 O O . GLN A 1 84 ? -6.802 3.097 -0.494 1.00 93.31 84 GLN A O 1
ATOM 680 N N . TRP A 1 85 ? -6.052 1.934 -2.268 1.00 93.62 85 TRP A N 1
ATOM 681 C CA . TRP A 1 85 ? -5.901 3.065 -3.170 1.00 93.62 85 TRP A CA 1
ATOM 682 C C . TRP A 1 85 ? -6.566 2.791 -4.513 1.00 93.62 85 TRP A C 1
ATOM 684 O O . TRP A 1 85 ? -6.611 1.651 -4.985 1.00 93.62 85 TRP A O 1
ATOM 694 N N . ASP A 1 86 ? -7.034 3.865 -5.137 1.00 92.00 86 ASP A N 1
ATOM 695 C CA . ASP A 1 86 ? -7.477 3.887 -6.528 1.00 92.00 86 ASP A CA 1
ATOM 696 C C . ASP A 1 86 ? -6.342 4.414 -7.419 1.00 92.00 86 ASP A C 1
ATOM 698 O O . ASP A 1 86 ? -5.886 5.546 -7.229 1.00 92.00 86 ASP A O 1
ATOM 702 N N . ALA A 1 87 ? -5.870 3.617 -8.385 1.00 90.19 87 ALA A N 1
ATOM 703 C CA . ALA A 1 87 ? -4.823 4.052 -9.310 1.00 90.19 87 ALA A CA 1
ATOM 704 C C . ALA A 1 87 ? -5.322 5.029 -10.388 1.00 90.19 87 ALA A C 1
ATOM 706 O O . ALA A 1 87 ? -4.504 5.782 -10.910 1.00 90.19 87 ALA A O 1
ATOM 707 N N . ASP A 1 88 ? -6.625 5.067 -10.687 1.00 88.88 88 ASP A N 1
ATOM 708 C CA . ASP A 1 88 ? -7.180 5.956 -11.717 1.00 88.88 88 ASP A CA 1
ATOM 709 C C . ASP A 1 88 ? -7.426 7.358 -11.156 1.00 88.88 88 ASP A C 1
ATOM 711 O O . ASP A 1 88 ? -7.072 8.375 -11.759 1.00 88.88 88 ASP A O 1
ATOM 715 N N . LYS A 1 89 ? -8.035 7.421 -9.966 1.00 88.38 89 LYS A N 1
ATOM 716 C CA . LYS A 1 89 ? -8.337 8.691 -9.284 1.00 88.38 89 LYS A CA 1
ATOM 717 C C . LYS A 1 89 ? -7.192 9.194 -8.417 1.00 88.38 89 LYS A C 1
ATOM 719 O O . LYS A 1 89 ? -7.165 10.377 -8.078 1.00 88.38 89 LYS A O 1
ATOM 724 N N . PHE A 1 90 ? -6.231 8.329 -8.093 1.00 88.50 90 PHE A N 1
ATOM 725 C CA . PHE A 1 90 ? -5.125 8.622 -7.181 1.00 88.50 90 PHE A CA 1
ATOM 726 C C . PHE A 1 90 ? -5.599 9.006 -5.775 1.00 88.50 90 PHE A C 1
ATOM 728 O O . PHE A 1 90 ? -5.011 9.874 -5.126 1.00 88.50 90 PHE A O 1
ATOM 735 N N . GLU A 1 91 ? -6.681 8.379 -5.320 1.00 88.38 91 GLU A N 1
ATOM 736 C CA . GLU A 1 91 ? -7.286 8.648 -4.021 1.00 88.38 91 GLU A CA 1
ATOM 737 C C . GLU A 1 91 ? -7.071 7.485 -3.058 1.00 88.38 91 GLU A C 1
ATOM 739 O O . GLU A 1 91 ? -7.072 6.313 -3.442 1.00 88.38 91 GLU A O 1
ATOM 744 N N . HIS A 1 92 ? -6.894 7.838 -1.786 1.00 89.81 92 HIS A N 1
ATOM 745 C CA . HIS A 1 92 ? -7.004 6.896 -0.686 1.00 89.81 92 HIS A CA 1
ATOM 746 C C . HIS A 1 92 ? -8.473 6.510 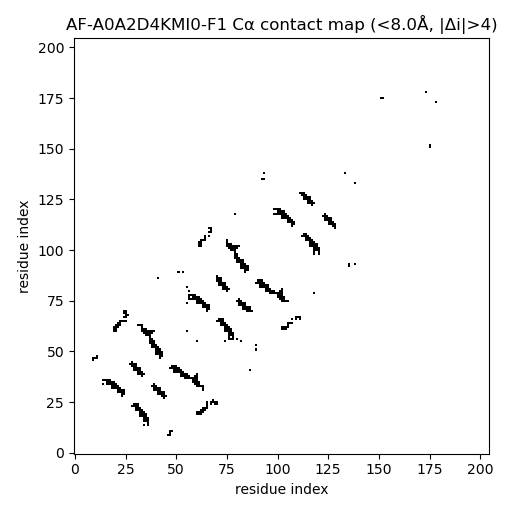-0.518 1.00 89.81 92 HIS A C 1
ATOM 748 O O . HIS A 1 92 ? -9.327 7.393 -0.410 1.00 89.81 92 HIS A O 1
ATOM 754 N N . ILE A 1 93 ? -8.742 5.207 -0.502 1.00 88.44 93 ILE A N 1
ATOM 755 C CA . ILE A 1 93 ? -10.080 4.659 -0.293 1.00 88.44 93 ILE A CA 1
ATOM 756 C C . ILE A 1 93 ? -10.277 4.422 1.193 1.00 88.44 93 ILE A C 1
ATOM 758 O O . ILE A 1 93 ? -11.071 5.124 1.794 1.00 88.44 93 ILE A O 1
ATOM 762 N N . GLN A 1 94 ? -9.516 3.483 1.761 1.00 88.19 94 GLN A N 1
ATOM 763 C CA . GLN A 1 94 ? -9.723 2.981 3.114 1.00 88.19 94 GLN A CA 1
ATOM 764 C C . GLN A 1 94 ? -8.395 2.615 3.780 1.00 88.19 94 GLN A C 1
ATOM 766 O O . GLN A 1 94 ? -7.479 2.102 3.133 1.00 88.19 94 GLN A O 1
ATOM 771 N N . THR A 1 95 ? -8.315 2.818 5.097 1.00 90.56 95 THR A N 1
ATOM 772 C CA . THR A 1 95 ? -7.245 2.284 5.948 1.00 90.56 95 THR A CA 1
ATOM 773 C C . THR A 1 95 ? -7.782 1.109 6.770 1.00 90.56 95 THR A C 1
ATOM 775 O O . THR A 1 95 ? -8.728 1.247 7.535 1.00 90.56 95 THR A O 1
ATOM 778 N N . LEU A 1 96 ? -7.152 -0.054 6.632 1.00 89.88 96 LEU A N 1
ATOM 779 C CA . LEU A 1 96 ? -7.398 -1.258 7.417 1.00 89.88 96 LEU A CA 1
ATOM 780 C C . LEU A 1 96 ? -6.413 -1.292 8.593 1.00 89.88 96 LEU A C 1
ATOM 782 O O . LEU A 1 96 ? -5.216 -1.558 8.424 1.00 89.88 96 LEU A O 1
ATOM 786 N N . GLU A 1 97 ? -6.928 -1.025 9.790 1.00 88.88 97 GLU A N 1
ATOM 787 C CA . GLU A 1 97 ? -6.180 -1.092 11.046 1.00 88.88 97 GLU A CA 1
ATOM 788 C C . GLU A 1 97 ? -6.544 -2.367 11.818 1.00 88.88 97 GLU A C 1
ATOM 790 O O . GLU A 1 97 ? -7.696 -2.792 11.859 1.00 88.88 97 GLU A O 1
ATOM 795 N N . GLY A 1 98 ? -5.553 -3.015 12.427 1.00 85.12 98 GLY A N 1
ATOM 796 C CA . GLY A 1 98 ? -5.782 -4.237 13.206 1.00 85.12 98 GLY A CA 1
ATOM 797 C C . GLY A 1 98 ? -4.515 -5.026 13.515 1.00 85.12 98 GLY A C 1
ATOM 798 O O . GLY A 1 98 ? -4.483 -5.805 14.471 1.00 85.12 98 GLY A O 1
ATOM 799 N N . HIS A 1 99 ? -3.451 -4.812 12.738 1.00 92.38 99 HIS A N 1
ATOM 800 C CA . HIS A 1 99 ? -2.124 -5.330 13.061 1.00 92.38 99 HIS A CA 1
ATOM 801 C C . HIS A 1 99 ? -1.457 -4.500 14.148 1.00 92.38 99 HIS A C 1
ATOM 803 O O . HIS A 1 99 ? -1.635 -3.290 14.221 1.00 92.38 99 HIS A O 1
ATOM 809 N N . HIS A 1 100 ? -0.694 -5.178 15.003 1.00 91.25 100 HIS A N 1
ATOM 810 C CA . HIS A 1 100 ? 0.007 -4.532 16.117 1.00 91.25 100 HIS A CA 1
ATOM 811 C C . HIS A 1 100 ? 1.485 -4.270 15.807 1.00 91.25 100 HIS A C 1
ATOM 813 O O . HIS A 1 100 ? 2.162 -3.615 16.593 1.00 91.25 100 HIS A O 1
ATOM 819 N N . GLN A 1 101 ? 1.998 -4.843 14.714 1.00 93.62 101 GLN A N 1
ATOM 820 C CA . GLN A 1 101 ? 3.382 -4.713 14.264 1.00 93.62 101 GLN A CA 1
ATOM 821 C C . GLN A 1 101 ? 3.453 -4.664 12.731 1.00 93.62 101 GLN A C 1
ATOM 823 O O . GLN A 1 101 ? 2.429 -4.719 12.042 1.00 93.62 101 GLN A O 1
ATOM 828 N N . GLU A 1 102 ? 4.667 -4.541 12.189 1.00 93.56 102 GLU A N 1
ATOM 829 C CA . GLU A 1 102 ? 4.937 -4.294 10.773 1.00 93.56 102 GLU A CA 1
ATOM 830 C C . GLU A 1 102 ? 4.246 -5.316 9.872 1.00 93.56 102 GLU A C 1
ATOM 832 O O . GLU A 1 102 ? 4.332 -6.521 10.116 1.00 93.56 102 GLU A O 1
ATOM 837 N N . VAL A 1 103 ? 3.596 -4.852 8.804 1.00 94.88 103 VAL A N 1
ATOM 838 C CA . VAL A 1 103 ? 2.997 -5.744 7.808 1.00 94.88 103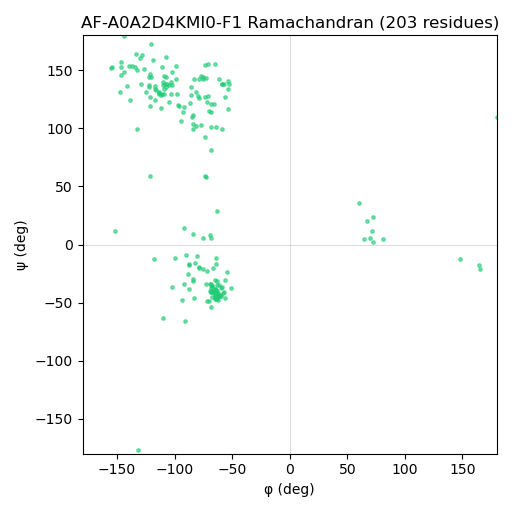 VAL A CA 1
ATOM 839 C C . VAL A 1 103 ? 4.019 -5.986 6.703 1.00 94.88 103 VAL A C 1
ATOM 841 O O . VAL A 1 103 ? 4.453 -5.058 6.026 1.00 94.88 103 VAL A O 1
ATOM 844 N N . TRP A 1 104 ? 4.418 -7.243 6.527 1.00 92.75 104 TRP A N 1
ATOM 845 C CA . TRP A 1 104 ? 5.486 -7.615 5.595 1.00 92.75 104 TRP A CA 1
ATOM 846 C C . TRP A 1 104 ? 4.974 -7.976 4.211 1.00 92.75 104 TRP A C 1
ATOM 848 O O . TRP A 1 104 ? 5.667 -7.764 3.220 1.00 92.75 104 TRP A O 1
ATOM 858 N N . SER A 1 105 ? 3.793 -8.583 4.138 1.00 92.88 105 SER A N 1
ATOM 859 C CA . SER A 1 105 ? 3.266 -9.099 2.881 1.00 92.88 105 SER A CA 1
ATOM 860 C C . SER A 1 105 ? 1.747 -9.184 2.904 1.00 92.88 105 SER A C 1
ATOM 862 O O . SER A 1 105 ? 1.125 -9.351 3.960 1.00 92.88 105 SER A O 1
ATOM 864 N N . LEU A 1 106 ? 1.173 -9.075 1.711 1.00 94.31 106 LEU A N 1
ATOM 865 C CA . LEU A 1 106 ? -0.245 -9.208 1.428 1.00 94.31 106 LEU A CA 1
ATOM 866 C C . LEU A 1 106 ? -0.435 -10.249 0.324 1.00 94.31 106 LEU A C 1
ATOM 868 O O . LEU A 1 106 ? 0.439 -10.436 -0.520 1.00 94.31 106 LEU A O 1
ATOM 872 N N . ALA A 1 107 ? -1.578 -10.924 0.335 1.00 93.75 107 ALA A N 1
ATOM 873 C CA . ALA A 1 107 ? -1.991 -11.815 -0.736 1.00 93.75 107 ALA A CA 1
ATOM 874 C C . ALA A 1 107 ? -3.481 -11.629 -1.018 1.00 93.75 107 ALA A C 1
ATOM 876 O O . ALA A 1 107 ? -4.314 -11.772 -0.123 1.00 93.75 107 ALA A O 1
ATOM 877 N N . ILE A 1 108 ? -3.817 -11.337 -2.270 1.00 92.25 108 ILE A N 1
ATOM 878 C CA . ILE A 1 108 ? -5.195 -11.141 -2.725 1.00 92.25 108 ILE A CA 1
ATOM 879 C C . ILE A 1 108 ? -5.683 -12.393 -3.458 1.00 92.25 108 ILE A C 1
ATOM 881 O O . ILE A 1 108 ? -4.966 -12.986 -4.267 1.00 92.25 108 ILE A O 1
ATOM 885 N N . SER A 1 109 ? -6.923 -12.798 -3.184 1.00 90.81 109 SER A N 1
ATOM 886 C CA . SER A 1 109 ? -7.603 -13.852 -3.941 1.00 90.81 109 SER A CA 1
ATOM 887 C C . SER A 1 109 ? -7.751 -13.451 -5.417 1.00 90.81 109 SER A C 1
ATOM 889 O O . SER A 1 109 ? -8.113 -12.309 -5.696 1.00 90.81 109 SER A O 1
ATOM 891 N N . PRO A 1 110 ? -7.615 -14.378 -6.384 1.00 86.50 110 PRO A N 1
ATOM 892 C CA . PRO A 1 110 ? -7.927 -14.116 -7.792 1.00 86.50 110 PRO A CA 1
ATOM 893 C C . PRO A 1 110 ? -9.346 -13.581 -8.043 1.00 86.50 110 PRO A C 1
ATOM 895 O O . PRO A 1 110 ? -9.590 -12.947 -9.069 1.00 86.50 110 PRO A O 1
ATOM 898 N N . SER A 1 111 ? -10.290 -13.854 -7.131 1.00 85.81 111 SER A N 1
ATOM 899 C CA . SER A 1 111 ? -11.650 -13.304 -7.189 1.00 85.81 111 SER A CA 1
ATOM 900 C C . SER A 1 111 ? -11.748 -11.857 -6.690 1.00 85.81 111 SER A C 1
ATOM 902 O O . SER A 1 111 ? -12.689 -11.159 -7.053 1.00 85.81 111 SER A O 1
ATOM 904 N N . GLY A 1 112 ? -10.776 -11.395 -5.896 1.00 82.56 112 GLY A N 1
ATOM 905 C CA . GLY A 1 112 ? -10.764 -10.075 -5.260 1.00 82.56 112 GLY A CA 1
ATOM 906 C C . GLY A 1 112 ? -11.602 -9.968 -3.981 1.00 82.56 112 GLY A C 1
ATOM 907 O O . GLY A 1 112 ? -11.726 -8.874 -3.439 1.00 82.56 112 GLY A O 1
ATOM 908 N N . ASP A 1 113 ? -12.177 -11.072 -3.492 1.00 87.19 113 ASP A N 1
ATOM 909 C CA . ASP A 1 113 ? -13.076 -11.046 -2.324 1.00 87.19 113 ASP A CA 1
ATOM 910 C C . ASP A 1 113 ? -12.345 -11.187 -0.985 1.00 87.19 113 ASP A C 1
ATOM 912 O O . ASP A 1 113 ? -12.834 -10.724 0.043 1.00 87.19 113 ASP A O 1
ATOM 916 N N . TYR A 1 114 ? -11.166 -11.812 -1.002 1.00 90.81 114 TYR A N 1
ATOM 917 C CA . TYR A 1 114 ? -10.370 -12.080 0.190 1.00 90.81 114 TYR A CA 1
ATOM 918 C C . TYR A 1 114 ? -8.984 -11.463 0.066 1.00 90.81 114 TYR A C 1
ATOM 920 O O . TYR A 1 114 ? -8.315 -11.619 -0.961 1.00 90.81 114 TYR A O 1
ATOM 928 N N . LEU A 1 115 ? -8.543 -10.824 1.144 1.00 92.75 115 LEU A N 1
ATOM 929 C CA . LEU A 1 115 ? -7.194 -10.308 1.329 1.00 92.75 115 LEU A CA 1
ATOM 930 C C . LEU A 1 115 ? -6.598 -10.966 2.576 1.00 92.75 115 LEU A C 1
ATOM 932 O O . LEU A 1 115 ? -7.177 -10.929 3.657 1.00 92.75 115 LEU A O 1
ATOM 936 N N . VAL A 1 116 ? -5.422 -11.560 2.441 1.00 93.69 116 VAL A N 1
ATOM 937 C CA . VAL A 1 116 ? -4.648 -12.100 3.559 1.00 93.69 116 VAL A CA 1
ATOM 938 C C . VAL A 1 116 ? -3.473 -11.179 3.814 1.00 93.69 116 VAL A C 1
ATOM 940 O O . VAL A 1 116 ? -2.811 -10.723 2.887 1.00 93.69 116 VAL A O 1
ATOM 943 N N . SER A 1 117 ? -3.201 -10.921 5.084 1.00 94.56 117 SER A N 1
ATOM 944 C CA . SER A 1 117 ? -2.111 -10.057 5.519 1.00 94.56 117 SER A CA 1
ATOM 945 C C . SER A 1 117 ? -1.253 -10.746 6.565 1.00 94.56 117 SER A C 1
ATOM 947 O O . SER A 1 117 ? -1.779 -11.410 7.460 1.00 94.56 117 SER A O 1
ATOM 949 N N . CYS A 1 118 ? 0.063 -10.589 6.438 1.00 94.44 118 CYS A N 1
ATOM 950 C CA . CYS A 1 118 ? 1.061 -11.193 7.313 1.00 94.44 118 CYS A CA 1
ATOM 951 C C . CYS A 1 118 ? 1.849 -10.106 8.044 1.00 94.44 118 CYS A C 1
ATOM 953 O O . CYS A 1 118 ? 2.440 -9.233 7.400 1.00 94.44 118 CYS A O 1
ATOM 955 N N . SER A 1 119 ? 1.867 -10.173 9.375 1.00 94.81 119 SER A N 1
ATOM 956 C CA . SER A 1 119 ? 2.536 -9.193 10.231 1.00 94.81 119 SER A CA 1
ATOM 957 C C . SER A 1 119 ? 3.653 -9.816 11.069 1.00 94.81 119 SER A C 1
ATOM 959 O O . SER A 1 119 ? 3.702 -11.022 11.321 1.00 94.81 119 SER A O 1
ATOM 961 N N . HIS A 1 120 ? 4.572 -8.962 11.513 1.00 94.62 120 HIS A N 1
ATOM 962 C CA . HIS A 1 120 ? 5.632 -9.288 12.459 1.00 94.62 120 HIS A CA 1
ATOM 963 C C . HIS A 1 120 ? 5.097 -9.693 13.846 1.00 94.62 120 HIS A C 1
ATOM 965 O O . HIS A 1 120 ? 5.788 -10.378 14.601 1.00 94.62 120 HIS A O 1
ATOM 971 N N . ASP A 1 121 ? 3.832 -9.383 14.159 1.00 92.19 121 ASP A N 1
ATOM 972 C CA . ASP A 1 121 ? 3.163 -9.788 15.405 1.00 92.19 121 ASP A CA 1
ATOM 973 C C . ASP A 1 121 ? 2.904 -11.310 15.506 1.00 92.19 121 ASP A C 1
ATOM 975 O O . ASP A 1 121 ? 2.329 -11.786 16.489 1.00 92.19 121 ASP A O 1
ATOM 979 N N . LYS A 1 122 ? 3.402 -12.083 14.526 1.00 92.44 122 LYS A N 1
ATOM 980 C CA . LYS A 1 122 ? 3.246 -13.537 14.355 1.00 92.44 122 LYS A CA 1
ATOM 981 C C . LYS A 1 122 ? 1.809 -13.946 14.043 1.00 92.44 122 LYS A C 1
ATOM 983 O O . LYS A 1 122 ? 1.454 -15.110 14.230 1.00 92.44 122 LYS A O 1
ATOM 988 N N . SER A 1 123 ? 0.988 -13.014 13.569 1.00 92.00 123 SER A N 1
ATOM 989 C CA . SER A 1 123 ? -0.375 -13.290 13.147 1.00 92.00 123 SER A CA 1
ATOM 990 C C . SER A 1 123 ? -0.548 -13.153 11.635 1.00 92.00 123 SER A C 1
ATOM 992 O O . SER A 1 123 ? 0.148 -12.411 10.936 1.00 92.00 123 SER A O 1
ATOM 994 N N . LEU A 1 124 ? -1.525 -13.906 11.144 1.00 93.88 124 LEU A N 1
ATOM 995 C CA . LEU A 1 124 ? -2.098 -13.753 9.820 1.00 93.88 124 LEU A CA 1
ATOM 996 C C . LEU A 1 124 ? -3.540 -13.303 10.017 1.00 93.88 124 LEU A C 1
ATOM 998 O O . LEU A 1 124 ? -4.274 -13.910 10.800 1.00 93.88 124 LEU A O 1
ATOM 1002 N N . ARG A 1 125 ? -3.947 -12.249 9.313 1.00 92.75 125 ARG A N 1
ATOM 1003 C CA . ARG A 1 125 ? -5.329 -11.757 9.331 1.00 92.75 125 ARG A CA 1
ATOM 1004 C C . ARG A 1 125 ? -5.939 -11.887 7.944 1.00 92.75 125 ARG A C 1
ATOM 1006 O O . ARG A 1 125 ? -5.303 -11.520 6.952 1.00 92.75 125 ARG A O 1
ATOM 1013 N N . LEU A 1 126 ? -7.154 -12.427 7.909 1.00 92.81 126 LEU A N 1
ATOM 1014 C CA . LEU A 1 126 ? -8.000 -12.524 6.727 1.00 92.81 126 LEU A CA 1
ATOM 1015 C C . LEU A 1 126 ? -8.998 -11.368 6.754 1.00 92.81 126 LEU A C 1
ATOM 1017 O O . LEU A 1 126 ? -9.689 -11.170 7.750 1.00 92.81 126 LEU A O 1
ATOM 1021 N N . TRP A 1 127 ? -9.076 -10.651 5.647 1.00 91.44 127 TRP A N 1
ATOM 1022 C CA . TRP A 1 127 ? -10.022 -9.580 5.399 1.00 91.44 127 TRP A CA 1
ATOM 1023 C C . TRP A 1 127 ? -10.961 -10.037 4.289 1.00 91.44 127 TRP A C 1
ATOM 1025 O O . TRP A 1 127 ? -10.512 -10.520 3.246 1.00 91.44 127 TRP A O 1
ATOM 1035 N N . GLU A 1 128 ? -12.259 -9.908 4.525 1.00 89.38 128 GLU A N 1
ATOM 1036 C CA . GLU A 1 128 ? -13.298 -10.195 3.542 1.00 89.38 128 GLU A CA 1
ATOM 1037 C C . GLU A 1 128 ? -13.896 -8.879 3.058 1.00 89.38 128 GLU A C 1
ATOM 1039 O O . GLU A 1 128 ? -14.184 -7.984 3.855 1.00 89.38 128 GLU A O 1
ATOM 1044 N N . ARG A 1 129 ? -14.086 -8.754 1.745 1.00 80.31 129 ARG A N 1
ATOM 1045 C CA . ARG A 1 129 ? -14.737 -7.585 1.164 1.00 80.31 129 ARG A CA 1
ATOM 1046 C C . ARG A 1 129 ? -16.245 -7.685 1.383 1.00 80.31 129 ARG A C 1
ATOM 1048 O O . ARG A 1 129 ? -16.937 -8.425 0.683 1.00 80.31 129 ARG A O 1
ATOM 1055 N N . THR A 1 130 ? -16.765 -6.929 2.343 1.00 77.25 130 THR A N 1
ATOM 1056 C CA . THR A 1 130 ? -18.210 -6.804 2.551 1.00 77.25 130 THR A CA 1
ATOM 1057 C C . THR A 1 130 ? -18.852 -5.983 1.428 1.00 77.25 130 THR A C 1
ATOM 1059 O O . THR A 1 130 ? -18.206 -5.198 0.737 1.00 77.25 130 THR A O 1
ATOM 1062 N N . ARG A 1 131 ? -20.154 -6.195 1.198 1.00 63.62 131 ARG A N 1
ATOM 1063 C CA . ARG A 1 131 ? -20.947 -5.448 0.197 1.00 63.62 131 ARG A CA 1
ATOM 1064 C C . ARG A 1 131 ? -21.472 -4.113 0.729 1.00 63.62 131 ARG A C 1
ATOM 1066 O O . ARG A 1 131 ? -22.334 -3.504 0.098 1.00 63.62 131 ARG A O 1
ATOM 1073 N N . GLU A 1 132 ? -21.017 -3.705 1.904 1.00 64.44 132 GLU A N 1
ATOM 1074 C CA . GLU A 1 132 ? -21.450 -2.466 2.527 1.00 64.44 132 GLU A CA 1
ATOM 1075 C C . GLU A 1 132 ? -20.798 -1.295 1.784 1.00 64.44 132 GLU A C 1
ATOM 1077 O O . GLU A 1 132 ? -19.585 -1.313 1.558 1.00 64.44 132 GLU A O 1
ATOM 1082 N N . PRO A 1 133 ? -21.585 -0.311 1.318 1.00 59.22 133 PRO A N 1
ATOM 1083 C CA . PRO A 1 133 ? -21.023 0.843 0.643 1.00 59.22 133 PRO A CA 1
ATOM 1084 C C . PRO A 1 133 ? -20.241 1.672 1.662 1.00 59.22 133 PRO A C 1
ATOM 1086 O O . PRO A 1 133 ? -20.824 2.244 2.578 1.00 59.22 133 PRO A O 1
ATOM 1089 N N . LEU A 1 134 ? -18.923 1.746 1.489 1.00 62.78 134 LEU A N 1
ATOM 1090 C CA . LEU A 1 134 ? -18.094 2.691 2.226 1.00 62.78 134 LEU A CA 1
ATOM 1091 C C . LEU A 1 134 ? -18.362 4.098 1.683 1.00 62.78 134 LEU A C 1
ATOM 1093 O O . LEU A 1 134 ? -18.218 4.349 0.481 1.00 62.78 134 LEU A O 1
ATOM 1097 N N . ILE A 1 135 ? -18.772 5.013 2.560 1.00 70.44 135 ILE A N 1
ATOM 1098 C CA . ILE A 1 135 ? -18.929 6.427 2.225 1.00 70.44 135 ILE A CA 1
ATOM 1099 C C . ILE A 1 135 ? -17.548 7.071 2.368 1.00 70.44 135 ILE A C 1
ATOM 1101 O O . ILE A 1 135 ? -17.094 7.386 3.462 1.00 70.44 135 ILE A O 1
ATOM 1105 N N . LEU A 1 136 ? -16.862 7.246 1.236 1.00 64.56 136 LEU A N 1
ATOM 1106 C CA . LEU A 1 136 ? -15.485 7.760 1.174 1.00 64.56 136 LEU A CA 1
ATOM 1107 C C . LEU A 1 136 ? -15.311 9.129 1.850 1.00 64.56 136 LEU A C 1
ATOM 1109 O O . LEU A 1 136 ? -14.231 9.445 2.342 1.00 64.56 136 LEU A O 1
ATOM 1113 N N . GLU A 1 137 ? -16.358 9.958 1.841 1.00 61.47 137 GLU A N 1
ATOM 1114 C CA . GLU A 1 137 ? -16.359 11.267 2.500 1.00 61.47 137 GLU A CA 1
ATOM 1115 C C . GLU A 1 137 ? -16.233 11.126 4.025 1.00 61.47 137 GLU A C 1
ATOM 1117 O O . GLU A 1 137 ? -15.420 11.819 4.631 1.00 61.47 137 GLU A O 1
ATOM 1122 N N . GLU A 1 138 ? -16.970 10.186 4.622 1.00 63.34 138 GLU A N 1
ATOM 1123 C CA . GLU A 1 138 ? -16.992 9.956 6.071 1.00 63.34 138 GLU A CA 1
ATOM 1124 C C . GLU A 1 138 ? -15.650 9.404 6.566 1.00 63.34 138 GLU A C 1
ATOM 1126 O O . GLU A 1 138 ? -15.130 9.875 7.574 1.00 63.34 138 GLU A O 1
ATOM 1131 N N . GLU A 1 139 ? -15.021 8.475 5.833 1.00 67.81 139 GLU A N 1
ATOM 1132 C CA . GLU A 1 139 ? -13.677 7.990 6.191 1.00 67.81 139 GLU A CA 1
ATOM 1133 C C . GLU A 1 139 ? -12.621 9.107 6.085 1.00 67.81 139 GLU A C 1
ATOM 1135 O O . GLU A 1 139 ? -11.743 9.222 6.944 1.00 67.81 139 GLU A O 1
ATOM 1140 N N . LYS A 1 140 ? -12.720 9.984 5.073 1.00 68.00 140 LYS A N 1
ATOM 1141 C CA . LYS A 1 140 ? -11.834 11.155 4.936 1.00 68.00 140 LYS A CA 1
ATOM 1142 C C . LYS A 1 140 ? -12.057 12.193 6.039 1.00 68.00 140 LYS A C 1
ATOM 1144 O 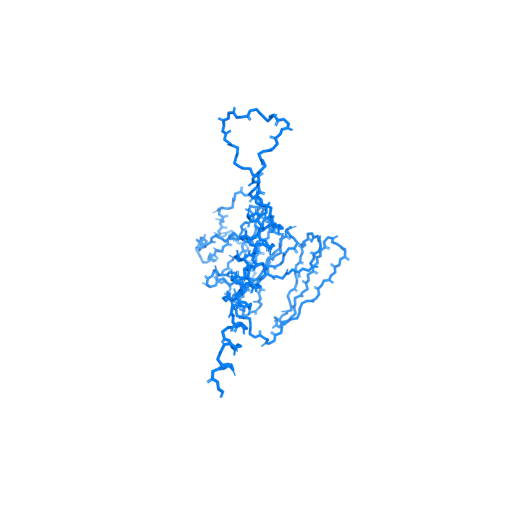O . LYS A 1 140 ? -11.108 12.879 6.422 1.00 68.00 140 LYS A O 1
ATOM 1149 N N . GLU A 1 141 ? -13.290 12.387 6.498 1.00 63.06 141 GLU A N 1
ATOM 1150 C CA . GLU A 1 141 ? -13.610 13.285 7.615 1.00 63.06 141 GLU A CA 1
ATOM 1151 C C . GLU A 1 141 ? -13.111 12.720 8.938 1.00 63.06 141 GLU A C 1
ATOM 1153 O O . GLU A 1 141 ? -12.346 13.397 9.618 1.00 63.06 141 GLU A O 1
ATOM 1158 N N . MET A 1 142 ? -13.393 11.450 9.225 1.00 67.00 142 MET A N 1
ATOM 1159 C CA . MET A 1 142 ? -12.893 10.766 10.416 1.00 67.00 142 MET A CA 1
ATOM 1160 C C . MET A 1 142 ? -11.362 10.793 10.486 1.00 67.00 142 MET A C 1
ATOM 1162 O O . MET A 1 142 ? -10.782 11.048 11.538 1.00 67.00 142 MET A O 1
ATOM 1166 N N . GLN A 1 143 ? -10.674 10.596 9.358 1.00 67.19 143 GLN A N 1
ATOM 1167 C CA . GLN A 1 143 ? -9.215 10.665 9.335 1.00 67.19 143 GLN A CA 1
ATOM 1168 C C . GLN A 1 143 ? -8.684 12.084 9.576 1.00 67.19 143 GLN A C 1
ATOM 1170 O O . GLN A 1 143 ? -7.683 12.243 10.275 1.00 67.19 143 GLN A O 1
ATOM 1175 N N . ARG A 1 144 ? -9.362 13.113 9.050 1.00 68.19 144 ARG A N 1
ATOM 1176 C CA . ARG A 1 144 ? -9.035 14.518 9.347 1.00 68.19 144 ARG A CA 1
ATOM 1177 C C . ARG A 1 144 ? -9.265 14.858 10.815 1.00 68.19 144 ARG A C 1
ATOM 1179 O O . ARG A 1 144 ? -8.463 15.589 11.385 1.00 68.19 144 ARG A O 1
ATOM 1186 N N . GLU A 1 145 ? -10.320 14.330 11.424 1.00 67.44 145 GLU A N 1
ATOM 1187 C CA . GLU A 1 145 ? -10.591 14.499 12.854 1.00 67.44 145 GLU A CA 1
ATOM 1188 C C . GLU A 1 145 ? -9.511 13.835 13.710 1.00 67.44 145 GLU A C 1
ATOM 1190 O O . GLU A 1 145 ? -8.988 14.475 14.617 1.00 67.44 145 GLU A O 1
ATOM 1195 N N . ILE A 1 146 ? -9.098 12.607 13.380 1.00 72.19 146 ILE A N 1
ATOM 1196 C CA . ILE A 1 146 ? -8.009 11.907 14.080 1.00 72.19 146 ILE A CA 1
ATOM 1197 C C . ILE A 1 146 ? -6.687 12.674 13.950 1.00 72.19 146 ILE A C 1
ATOM 1199 O O . ILE A 1 146 ? -5.967 12.836 14.933 1.00 72.19 146 ILE A O 1
ATOM 1203 N N . GLU A 1 147 ? -6.356 13.163 12.752 1.00 70.31 147 GLU A N 1
ATOM 1204 C CA . GLU A 1 147 ? -5.148 13.968 12.536 1.00 70.31 147 GLU A CA 1
ATOM 1205 C C . GLU A 1 147 ? -5.212 15.292 13.310 1.00 70.31 147 GLU A C 1
ATOM 1207 O O . GLU A 1 147 ? -4.216 15.714 13.901 1.00 70.31 147 GLU A O 1
ATOM 1212 N N . TYR A 1 148 ? -6.387 15.923 13.369 1.00 65.12 148 TYR A N 1
ATOM 1213 C CA . TYR A 1 148 ? -6.608 17.124 14.167 1.00 65.12 148 TYR A CA 1
ATOM 1214 C C . TYR A 1 148 ? -6.448 16.845 15.667 1.00 65.12 148 TYR A C 1
ATOM 1216 O O . TYR A 1 148 ? -5.706 17.565 16.336 1.00 65.12 148 TYR A O 1
ATOM 1224 N N . GLU A 1 149 ? -7.047 15.774 16.189 1.00 69.38 149 GLU A N 1
ATOM 1225 C CA . GLU A 1 149 ? -6.879 15.355 17.585 1.00 69.38 149 GLU A CA 1
ATOM 1226 C C . GLU A 1 149 ? -5.410 15.051 17.920 1.00 69.38 149 GLU A C 1
ATOM 1228 O O . GLU A 1 149 ? -4.913 15.506 18.952 1.00 69.38 149 GLU A O 1
ATOM 1233 N N . ASP A 1 150 ? -4.689 14.341 17.048 1.00 70.38 150 ASP A N 1
ATOM 1234 C CA . ASP A 1 150 ? -3.266 14.034 17.241 1.00 70.38 150 ASP A CA 1
ATOM 1235 C C . ASP A 1 150 ? -2.392 15.299 17.147 1.00 70.38 150 ASP A C 1
ATOM 1237 O O . ASP A 1 150 ? -1.436 15.459 17.908 1.00 70.38 150 ASP A O 1
ATOM 1241 N N . SER A 1 151 ? -2.742 16.252 16.276 1.00 66.56 151 SER A N 1
ATOM 1242 C CA . SER A 1 151 ? -2.064 17.552 16.191 1.00 66.56 151 SER A CA 1
ATOM 1243 C C . SER A 1 151 ? -2.255 18.385 17.460 1.00 66.56 151 SER A C 1
ATOM 1245 O O . SER A 1 151 ? -1.279 18.916 17.987 1.00 66.56 151 SER A O 1
ATOM 1247 N N . ILE A 1 152 ? -3.469 18.414 18.020 1.00 67.88 152 ILE A N 1
ATOM 1248 C CA . ILE A 1 152 ? -3.753 19.065 19.305 1.00 67.88 152 ILE A CA 1
ATOM 1249 C C . ILE A 1 152 ? -2.994 18.367 20.432 1.00 67.88 152 ILE A C 1
ATOM 1251 O O . ILE A 1 152 ? -2.446 19.028 21.312 1.00 67.88 152 ILE A O 1
ATOM 1255 N N . ALA A 1 153 ? -2.934 17.035 20.413 1.00 65.19 153 ALA A N 1
ATOM 1256 C CA . ALA A 1 153 ? -2.191 16.276 21.411 1.00 65.19 153 ALA A CA 1
ATOM 1257 C C . ALA A 1 153 ? -0.679 16.534 21.347 1.00 65.19 153 ALA A C 1
ATOM 1259 O O . ALA A 1 153 ? -0.003 16.487 22.376 1.00 65.19 153 ALA A O 1
ATOM 1260 N N . LYS A 1 154 ? -0.152 16.827 20.154 1.00 65.75 154 LYS A N 1
ATOM 1261 C CA . LYS A 1 154 ? 1.258 17.158 19.919 1.00 65.75 154 LYS A CA 1
ATOM 1262 C C . LYS A 1 154 ? 1.585 18.644 20.091 1.00 65.75 154 LYS A C 1
ATOM 1264 O O . LYS A 1 154 ? 2.761 18.954 20.288 1.00 65.75 154 LYS A O 1
ATOM 1269 N N . GLU A 1 155 ? 0.608 19.556 20.072 1.00 52.75 155 GLU A N 1
ATOM 1270 C CA . GLU A 1 155 ? 0.786 20.990 20.367 1.00 52.75 155 GLU A CA 1
ATOM 1271 C C . GLU A 1 155 ? 1.028 21.267 21.864 1.00 52.75 155 GLU A C 1
ATOM 1273 O O . GLU A 1 155 ? 0.360 22.071 22.512 1.00 52.75 155 GLU A O 1
ATOM 1278 N N . ASP A 1 156 ? 2.082 20.664 22.410 1.00 52.78 156 ASP A N 1
ATOM 1279 C CA . ASP A 1 156 ? 2.709 21.109 23.646 1.00 52.78 156 ASP A CA 1
ATOM 1280 C C . ASP A 1 156 ? 4.191 21.440 23.400 1.00 52.78 156 ASP A C 1
ATOM 1282 O O . ASP A 1 156 ? 5.078 20.837 23.998 1.00 52.78 156 ASP A O 1
ATOM 1286 N N . GLN A 1 157 ? 4.457 22.387 22.480 1.00 43.09 157 GLN A N 1
ATOM 1287 C CA . GLN A 1 157 ? 5.612 23.312 22.504 1.00 43.09 157 GLN A CA 1
ATOM 1288 C C . GLN A 1 157 ? 5.643 24.286 21.301 1.00 43.09 157 GLN A C 1
ATOM 1290 O O . GLN A 1 157 ? 6.063 23.903 20.209 1.00 43.09 157 GLN A O 1
ATOM 1295 N N . PRO A 1 158 ? 5.387 25.593 21.495 1.00 41.03 158 PRO A N 1
ATOM 1296 C CA . PRO A 1 158 ? 6.095 26.618 20.745 1.00 41.03 158 PRO A CA 1
ATOM 1297 C C . PRO A 1 158 ? 7.425 26.894 21.459 1.00 41.03 158 PRO A C 1
ATOM 1299 O O . PRO A 1 158 ? 7.465 27.565 22.490 1.00 41.03 158 PRO A O 1
ATOM 1302 N N . VAL A 1 159 ? 8.539 26.384 20.928 1.00 48.97 159 VAL A N 1
ATOM 1303 C CA . VAL A 1 159 ? 9.866 26.853 21.357 1.00 48.97 159 VAL A CA 1
ATOM 1304 C C . VAL A 1 159 ? 10.073 28.237 20.750 1.00 48.97 159 VAL A C 1
ATOM 1306 O O . VAL A 1 159 ? 10.523 28.373 19.613 1.00 48.97 159 VAL A O 1
ATOM 1309 N N . VAL A 1 160 ? 9.716 29.276 21.505 1.00 45.53 160 VAL A N 1
ATOM 1310 C CA . VAL A 1 160 ? 10.168 30.640 21.223 1.00 45.53 160 VAL A CA 1
ATOM 1311 C C . VAL A 1 160 ? 11.688 30.653 21.432 1.00 45.53 160 VAL A C 1
ATOM 1313 O O . VAL A 1 160 ? 12.147 30.311 22.525 1.00 45.53 160 VAL A O 1
ATOM 1316 N N . PRO A 1 161 ? 12.502 31.002 20.418 1.00 35.38 161 PRO A N 1
ATOM 1317 C CA . PRO A 1 161 ? 13.954 31.003 20.562 1.00 35.38 161 PRO A CA 1
ATOM 1318 C C . PRO A 1 161 ? 14.397 32.043 21.603 1.00 35.38 161 PRO A C 1
ATOM 1320 O O . PRO A 1 161 ? 14.450 33.235 21.304 1.00 35.38 161 PRO A O 1
ATOM 1323 N N . GLY A 1 162 ? 14.707 31.601 22.828 1.00 51.44 162 GLY A N 1
ATOM 1324 C CA . GLY A 1 162 ? 15.293 32.461 23.863 1.00 51.44 162 GLY A CA 1
ATOM 1325 C C . GLY A 1 162 ? 14.939 32.162 25.323 1.00 51.44 162 GLY A C 1
ATOM 1326 O O . GLY A 1 162 ? 15.623 32.691 26.195 1.00 51.44 162 GLY A O 1
ATOM 1327 N N . GLU A 1 163 ? 13.941 31.329 25.633 1.00 40.88 163 GLU A N 1
ATOM 1328 C CA . GLU A 1 163 ? 13.609 31.024 27.035 1.00 40.88 163 GLU A CA 1
ATOM 1329 C C . GLU A 1 163 ? 14.330 29.772 27.548 1.00 40.88 163 GLU A C 1
ATOM 1331 O O . GLU A 1 163 ? 14.093 28.644 27.115 1.00 40.88 163 GLU A O 1
ATOM 1336 N N . ILE A 1 164 ? 15.224 29.988 28.513 1.00 46.00 164 ILE A N 1
ATOM 1337 C CA . ILE A 1 164 ? 15.781 28.939 29.364 1.00 46.00 164 ILE A CA 1
ATOM 1338 C C . ILE A 1 164 ? 14.636 28.458 30.259 1.00 46.00 164 ILE A C 1
ATOM 1340 O O . ILE A 1 164 ? 14.058 29.256 30.996 1.00 46.00 164 ILE A O 1
ATOM 1344 N N . GLN A 1 165 ? 14.303 27.169 30.179 1.00 42.88 165 GLN A N 1
ATOM 1345 C CA . GLN A 1 165 ? 13.264 26.541 30.995 1.00 42.88 165 GLN A CA 1
ATOM 1346 C C . GLN A 1 165 ? 13.598 26.693 32.488 1.00 42.88 165 GLN A C 1
ATOM 1348 O O . GLN A 1 165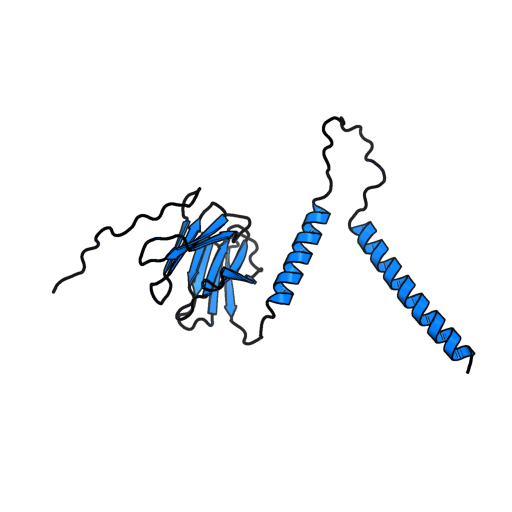 ? 14.412 25.953 33.035 1.00 42.88 165 GLN A O 1
ATOM 1353 N N . GLY A 1 166 ? 12.980 27.675 33.144 1.00 42.44 166 GLY A N 1
ATOM 1354 C CA . GLY A 1 166 ? 12.831 27.696 34.595 1.00 42.44 166 GLY A CA 1
ATOM 1355 C C . GLY A 1 166 ? 11.740 26.707 35.006 1.00 42.44 166 GLY A C 1
ATOM 1356 O O . GLY A 1 166 ? 10.739 26.574 34.307 1.00 42.44 166 GLY A O 1
ATOM 1357 N N . GLU A 1 167 ? 11.933 26.018 36.132 1.00 47.09 167 GLU A N 1
ATOM 1358 C CA . GLU A 1 167 ? 11.105 24.925 36.685 1.00 47.09 167 GLU A CA 1
ATOM 1359 C C . GLU A 1 167 ? 9.655 25.299 37.087 1.00 47.09 167 GLU A C 1
ATOM 1361 O O . GLU A 1 167 ? 9.059 24.682 37.966 1.00 47.09 167 GLU A O 1
ATOM 1366 N N . ALA A 1 168 ? 9.036 26.287 36.448 1.00 48.47 168 ALA A N 1
ATOM 1367 C CA . ALA A 1 168 ? 7.632 26.621 36.635 1.00 48.47 168 ALA A CA 1
ATOM 1368 C C . ALA A 1 168 ? 6.968 26.782 35.264 1.00 48.47 168 ALA A C 1
ATOM 1370 O O . ALA A 1 168 ? 7.089 27.818 34.613 1.00 48.47 168 ALA A O 1
ATOM 1371 N N . GLY A 1 169 ? 6.268 25.739 34.812 1.00 46.81 169 GLY A N 1
ATOM 1372 C CA . GLY A 1 169 ? 5.446 25.813 33.608 1.00 46.81 169 GLY A CA 1
ATOM 1373 C C . GLY A 1 169 ? 4.369 26.892 33.748 1.00 46.81 169 GLY A C 1
ATOM 1374 O O . GLY A 1 169 ? 3.739 27.019 34.798 1.00 46.81 169 GLY A O 1
ATOM 1375 N N . LEU A 1 170 ? 4.149 27.668 32.684 1.00 49.94 170 LEU A N 1
ATOM 1376 C CA . LEU A 1 170 ? 3.046 28.624 32.589 1.00 49.94 170 LEU A CA 1
ATOM 1377 C C . LEU A 1 170 ? 1.715 27.906 32.876 1.00 49.94 170 LEU A C 1
ATOM 1379 O O . LEU A 1 170 ? 1.301 27.011 32.137 1.00 49.94 170 LEU A O 1
ATOM 1383 N N . ALA A 1 171 ? 1.050 28.310 33.959 1.00 41.97 171 ALA A N 1
ATOM 1384 C CA . ALA A 1 171 ? -0.217 27.767 34.449 1.00 41.97 171 ALA A CA 1
ATOM 1385 C C . ALA A 1 171 ? -1.414 28.208 33.579 1.00 41.97 171 ALA A C 1
ATOM 1387 O O . ALA A 1 171 ? -2.335 28.873 34.046 1.00 41.97 171 ALA A O 1
ATOM 1388 N N . GLY A 1 172 ? -1.372 27.876 32.289 1.00 55.81 172 GLY A N 1
ATOM 1389 C CA . GLY A 1 172 ? -2.414 28.219 31.318 1.00 55.81 172 GLY A CA 1
ATOM 1390 C C . GLY A 1 172 ? -2.540 27.239 30.154 1.00 55.81 172 GLY A C 1
ATOM 1391 O O . GLY A 1 172 ? -3.205 27.552 29.170 1.00 55.81 172 GLY A O 1
ATOM 1392 N N . LYS A 1 173 ? -1.899 26.066 30.232 1.00 54.78 173 LYS A N 1
ATOM 1393 C CA . LYS A 1 173 ? -2.008 25.041 29.192 1.00 54.78 173 LYS A CA 1
ATOM 1394 C C . LYS A 1 173 ? -3.413 24.436 29.213 1.00 54.78 173 LYS A C 1
ATOM 1396 O O . LYS A 1 173 ? -3.801 23.807 30.196 1.00 54.78 173 LYS A O 1
ATOM 1401 N N . LYS A 1 174 ? -4.174 24.640 28.134 1.00 56.66 174 LYS A N 1
ATOM 1402 C CA . LYS A 1 174 ? -5.426 23.916 27.885 1.00 56.66 174 LYS A CA 1
ATOM 1403 C C . LYS A 1 174 ? -5.061 22.464 27.590 1.00 56.66 174 LYS A C 1
ATOM 1405 O O . LYS A 1 174 ? -4.598 22.158 26.500 1.00 56.66 174 LYS A O 1
ATOM 1410 N N . THR A 1 175 ? -5.213 21.578 28.565 1.00 62.56 175 THR A N 1
ATOM 1411 C CA . THR A 1 175 ? -5.071 20.138 28.332 1.00 62.56 175 THR A CA 1
ATOM 1412 C C . THR A 1 175 ? -6.293 19.616 27.576 1.00 62.56 175 THR A C 1
ATOM 1414 O O . THR A 1 175 ? -7.386 20.174 27.697 1.00 62.56 175 THR A O 1
ATOM 1417 N N . ILE A 1 176 ? -6.137 18.516 26.837 1.00 64.25 176 ILE A N 1
ATOM 1418 C CA . ILE A 1 176 ? -7.241 17.834 26.131 1.00 64.25 176 ILE A CA 1
ATOM 1419 C C . ILE A 1 176 ? -8.411 17.559 27.087 1.00 64.25 176 ILE A C 1
ATOM 1421 O O . ILE A 1 176 ? -9.572 17.734 26.731 1.00 64.25 176 ILE A O 1
ATOM 1425 N N . GLU A 1 177 ? -8.107 17.206 28.337 1.00 68.75 177 GLU A N 1
ATOM 1426 C CA . GLU A 1 177 ? -9.107 17.007 29.386 1.00 68.75 177 GLU A CA 1
ATOM 1427 C C . GLU A 1 177 ? -9.876 18.291 29.718 1.00 68.75 177 GLU A C 1
ATOM 1429 O O . GLU A 1 177 ? -11.092 18.238 29.881 1.00 68.75 177 GLU A O 1
ATOM 1434 N N . THR A 1 178 ? -9.211 19.453 29.767 1.00 74.50 178 THR A N 1
ATOM 1435 C CA . THR A 1 178 ? -9.895 20.739 29.992 1.00 74.50 178 THR A CA 1
ATOM 1436 C C . THR A 1 178 ? -10.770 21.155 28.815 1.00 74.50 178 THR A C 1
ATOM 1438 O O . THR A 1 178 ? -11.830 21.735 29.039 1.00 74.50 178 THR A O 1
ATOM 1441 N N . VAL A 1 179 ? -10.378 20.830 27.579 1.00 75.75 179 VAL A N 1
ATOM 1442 C CA . VAL A 1 179 ? -11.184 21.123 26.382 1.00 75.75 179 VAL A CA 1
ATOM 1443 C C . VAL A 1 179 ? -12.410 20.210 26.330 1.00 75.75 179 VAL A C 1
ATOM 1445 O O . VAL A 1 179 ? -13.527 20.715 26.273 1.00 75.75 179 VAL A O 1
ATOM 1448 N N . LYS A 1 180 ? -12.233 18.891 26.508 1.00 78.25 180 LYS A N 1
ATOM 1449 C CA . LYS A 1 180 ? -13.350 17.928 26.579 1.00 78.25 180 LYS A CA 1
ATOM 1450 C C . LYS A 1 180 ? -14.286 18.212 27.759 1.00 78.25 180 LYS A C 1
ATOM 1452 O O . LYS A 1 180 ? -15.497 18.032 27.653 1.00 78.25 180 LYS A O 1
ATOM 1457 N N . ALA A 1 181 ? -13.754 18.677 28.891 1.00 80.56 181 ALA A N 1
ATOM 1458 C CA . ALA A 1 181 ? -14.576 19.125 30.014 1.00 80.56 181 ALA A CA 1
ATOM 1459 C C . ALA A 1 181 ? -15.371 20.394 29.671 1.00 80.56 181 ALA A C 1
ATOM 1461 O O . ALA A 1 181 ? -16.545 20.478 30.021 1.00 80.56 181 ALA A O 1
ATOM 1462 N N . ALA A 1 182 ? -14.766 21.359 28.973 1.00 82.62 182 ALA A N 1
ATOM 1463 C CA . ALA A 1 182 ? -15.449 22.579 28.549 1.00 82.62 1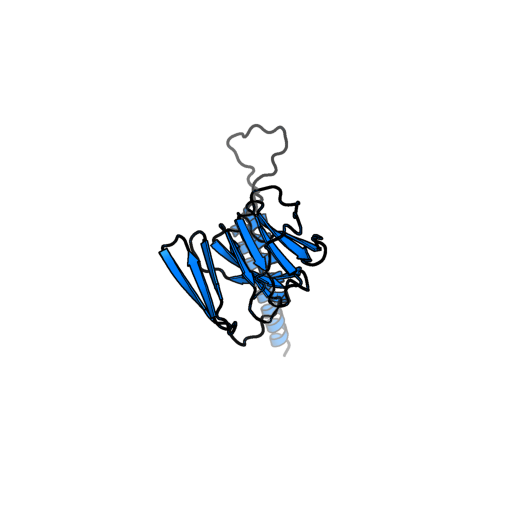82 ALA A CA 1
ATOM 1464 C C . ALA A 1 182 ? -16.574 22.294 27.540 1.00 82.62 182 ALA A C 1
ATOM 1466 O O . ALA A 1 182 ? -17.655 22.861 27.677 1.00 82.62 182 ALA A O 1
ATOM 1467 N N . GLU A 1 183 ? -16.359 21.388 26.585 1.00 86.12 183 GLU A N 1
ATOM 1468 C CA . GLU A 1 183 ? -17.381 20.951 25.620 1.00 86.12 183 GLU A CA 1
ATOM 1469 C C . GLU A 1 183 ? -18.569 20.282 26.314 1.00 86.12 183 GLU A C 1
ATOM 1471 O O . GLU A 1 183 ? -19.707 20.695 26.105 1.00 86.12 183 GLU A O 1
ATOM 1476 N N . ARG A 1 184 ? -18.316 19.346 27.241 1.00 88.06 184 ARG A N 1
ATOM 1477 C CA . ARG A 1 184 ? -19.383 18.722 28.048 1.00 88.06 184 ARG A CA 1
ATOM 1478 C C . ARG A 1 184 ? -20.167 19.735 28.876 1.00 88.06 184 ARG A C 1
ATOM 1480 O O . ARG A 1 184 ? -21.370 19.582 29.065 1.00 88.06 184 ARG A O 1
ATOM 1487 N N . ILE A 1 185 ? -19.492 20.756 29.407 1.00 91.25 185 ILE A N 1
ATOM 1488 C CA . ILE A 1 185 ? -20.155 21.826 30.161 1.00 91.25 185 ILE A CA 1
ATOM 1489 C C . ILE A 1 185 ? -21.022 22.678 29.229 1.00 91.25 185 ILE A C 1
ATOM 1491 O O . ILE A 1 185 ? -22.135 23.032 29.610 1.00 91.25 185 ILE A O 1
ATOM 1495 N N . MET A 1 186 ? -20.549 22.997 28.022 1.00 90.12 186 MET A N 1
ATOM 1496 C CA . MET A 1 186 ? -21.344 23.739 27.038 1.00 90.12 186 MET A CA 1
ATOM 1497 C C . MET A 1 186 ? -22.586 22.954 26.606 1.00 90.12 186 MET A C 1
ATOM 1499 O O . MET A 1 186 ? -23.681 23.510 26.649 1.00 90.12 186 MET A O 1
ATOM 1503 N N . GLU A 1 187 ? -22.446 21.662 26.313 1.00 91.94 187 GLU A N 1
ATOM 1504 C CA . GLU A 1 187 ? -23.565 20.779 25.957 1.00 91.94 187 GLU A CA 1
ATOM 1505 C C . GLU A 1 187 ? -24.600 20.685 27.095 1.00 91.94 187 GLU A C 1
ATOM 1507 O O . GLU A 1 187 ? -25.804 20.827 26.878 1.00 91.94 187 GLU A O 1
ATOM 1512 N N . ALA A 1 188 ? -24.141 20.551 28.344 1.00 91.50 188 ALA A N 1
ATOM 1513 C CA . ALA A 1 188 ? -25.024 20.551 29.511 1.00 91.50 188 ALA A CA 1
ATOM 1514 C C . ALA A 1 188 ? -25.767 21.889 29.702 1.00 91.50 188 ALA A C 1
ATOM 1516 O O . ALA A 1 188 ? -26.919 21.902 30.140 1.00 91.50 188 ALA A O 1
ATOM 1517 N N . ILE A 1 189 ? -25.132 23.022 29.376 1.00 94.38 189 ILE A N 1
ATOM 1518 C CA . ILE A 1 189 ? -25.765 24.349 29.433 1.00 94.38 189 ILE A CA 1
ATOM 1519 C C . ILE A 1 189 ? -26.833 24.494 28.346 1.00 94.38 189 ILE A C 1
ATOM 1521 O O . ILE A 1 189 ? -27.887 25.076 28.612 1.00 94.38 189 ILE A O 1
ATOM 1525 N N . GLU A 1 190 ? -26.582 23.993 27.140 1.00 92.94 190 GLU A N 1
ATOM 1526 C CA . GLU A 1 190 ? -27.560 24.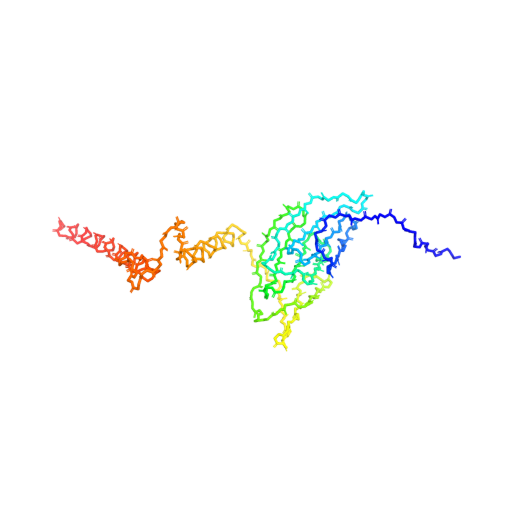015 26.048 1.00 92.94 190 GLU A CA 1
ATOM 1527 C C . GLU A 1 190 ? -28.784 23.162 26.379 1.00 92.94 190 GLU A C 1
ATOM 1529 O O . GLU A 1 190 ? -29.906 23.668 26.311 1.00 92.94 190 GLU A O 1
ATOM 1534 N N . LEU A 1 191 ? -28.576 21.938 26.874 1.00 92.19 191 LEU A N 1
ATOM 1535 C CA . LEU A 1 191 ? -29.651 21.068 27.365 1.00 92.19 191 LEU A CA 1
ATOM 1536 C C . LEU A 1 191 ? -30.478 21.740 28.464 1.00 92.19 191 LEU A C 1
ATOM 1538 O O . LEU A 1 191 ? -31.708 21.741 28.411 1.00 92.19 191 LEU A O 1
ATOM 1542 N N . TYR A 1 192 ? -29.818 22.370 29.438 1.00 93.12 192 TYR A N 1
ATOM 1543 C CA . TYR A 1 192 ? -30.512 23.102 30.493 1.00 93.12 192 TYR A CA 1
ATOM 1544 C C . TYR A 1 192 ? -31.354 24.256 29.929 1.00 93.12 192 TYR A C 1
ATOM 1546 O O . TYR A 1 192 ? -32.513 24.419 30.309 1.00 93.12 192 TYR A O 1
ATOM 1554 N N . ARG A 1 193 ? -30.815 25.046 28.991 1.00 93.25 193 ARG A N 1
ATOM 1555 C CA . ARG A 1 193 ? -31.566 26.134 28.339 1.00 93.25 193 ARG A CA 1
ATOM 1556 C C . ARG A 1 193 ? -32.795 25.608 27.598 1.00 93.25 193 ARG A C 1
ATOM 1558 O O . ARG A 1 193 ? -33.879 26.174 27.749 1.00 93.25 193 ARG A O 1
ATOM 1565 N N . GLU A 1 194 ? -32.664 24.515 26.857 1.00 92.31 194 GLU A N 1
ATOM 1566 C CA . GLU A 1 194 ? -33.805 23.878 26.194 1.00 92.31 194 GLU A CA 1
ATOM 1567 C C . GLU A 1 194 ? -34.862 23.371 27.182 1.00 92.31 194 GLU A C 1
ATOM 1569 O O . GLU A 1 194 ? -36.058 23.538 26.953 1.00 92.31 194 GLU A O 1
ATOM 1574 N N . GLU A 1 195 ? -34.461 22.770 28.300 1.00 88.94 195 GLU A N 1
ATOM 1575 C CA . GLU A 1 195 ? -35.421 22.324 29.312 1.00 88.94 195 GLU A CA 1
ATOM 1576 C C . GLU A 1 195 ? -36.117 23.499 30.001 1.00 88.94 195 GLU A C 1
ATOM 1578 O O . GLU A 1 195 ? -37.329 23.454 30.219 1.00 88.94 195 GLU A O 1
ATOM 1583 N N . THR A 1 196 ? -35.389 24.577 30.310 1.00 91.38 196 THR A N 1
ATOM 1584 C CA . THR A 1 196 ? -35.990 25.770 30.928 1.00 91.38 196 THR A CA 1
ATOM 1585 C C . THR A 1 196 ? -37.010 26.449 30.020 1.00 91.38 196 THR A C 1
ATOM 1587 O O . THR A 1 196 ? -38.087 26.800 30.495 1.00 91.38 196 THR A O 1
ATOM 1590 N N . THR A 1 197 ? -36.725 26.562 28.720 1.00 90.44 197 THR A N 1
ATOM 1591 C CA . THR A 1 197 ? -37.669 27.126 27.740 1.00 90.44 197 THR A CA 1
ATOM 1592 C C . THR A 1 197 ? -38.928 26.267 27.616 1.00 90.44 197 THR A C 1
ATOM 1594 O O . THR A 1 197 ? -40.033 26.791 27.743 1.00 90.44 197 THR A O 1
ATOM 1597 N N . LYS A 1 198 ? -38.790 24.937 27.519 1.00 87.44 198 LYS A N 1
ATOM 1598 C CA . LYS A 1 198 ? -39.934 24.001 27.540 1.00 87.44 198 LYS A CA 1
ATOM 1599 C C . LYS A 1 198 ? -40.767 24.115 28.824 1.00 87.44 198 LYS A C 1
ATOM 1601 O O . LYS A 1 198 ? -41.992 23.998 28.790 1.00 87.44 198 LYS A O 1
ATOM 1606 N N . LEU A 1 199 ? -40.126 24.346 29.972 1.00 87.19 199 LEU A N 1
ATOM 1607 C CA . LEU A 1 199 ? -40.810 24.486 31.260 1.00 87.19 199 LEU A CA 1
ATOM 1608 C C . LEU A 1 199 ? -41.565 25.820 31.386 1.00 87.19 199 LEU A C 1
ATOM 1610 O O . LEU A 1 199 ? -42.615 25.872 32.027 1.00 87.19 199 LEU A O 1
ATOM 1614 N N . GLU A 1 200 ? -41.040 26.893 30.794 1.00 88.25 200 GLU A N 1
ATOM 1615 C CA . GLU A 1 200 ? -41.730 28.182 30.685 1.00 88.25 200 GLU A CA 1
ATOM 1616 C C . GLU A 1 200 ? -42.944 28.083 29.758 1.00 88.25 200 GLU A C 1
ATOM 1618 O O . GLU A 1 200 ? -44.031 28.506 30.147 1.00 88.25 200 GLU A O 1
ATOM 1623 N N . GLU A 1 201 ? -42.805 27.435 28.599 1.00 84.31 201 GLU A N 1
ATOM 1624 C CA . GLU A 1 201 ? -43.918 27.176 27.676 1.00 84.31 201 GLU A CA 1
ATOM 1625 C C . GLU A 1 201 ? -45.045 26.373 28.345 1.00 84.31 201 GLU A C 1
ATOM 1627 O O . GLU A 1 201 ? -46.218 26.715 28.205 1.00 84.31 201 GLU A O 1
ATOM 1632 N N . HIS A 1 202 ? -44.707 25.362 29.152 1.00 77.31 202 HIS A N 1
ATOM 1633 C CA . HIS A 1 202 ? -45.699 24.560 29.877 1.00 77.31 202 HIS A CA 1
ATOM 1634 C C . HIS A 1 202 ? -46.373 25.319 31.039 1.00 77.31 202 HIS A C 1
ATOM 1636 O O . HIS A 1 202 ? -47.466 24.946 31.461 1.00 77.31 202 HIS A O 1
ATOM 1642 N N . LYS A 1 203 ? -45.754 26.370 31.592 1.00 75.25 203 LYS A N 1
ATOM 1643 C CA . LYS A 1 203 ? -46.362 27.198 32.657 1.00 75.25 203 LYS A CA 1
ATOM 1644 C C . LYS A 1 203 ? -47.315 28.271 32.131 1.00 75.25 203 LYS A C 1
ATOM 1646 O O . LYS A 1 203 ? -48.050 28.853 32.925 1.00 75.25 203 LYS A O 1
ATOM 1651 N N . VAL A 1 204 ? -47.262 28.569 30.835 1.00 69.81 204 VAL A N 1
ATOM 1652 C CA . VAL A 1 204 ? -48.093 29.593 30.179 1.00 69.81 204 VAL A CA 1
ATOM 1653 C C . VAL A 1 204 ? -49.422 29.009 29.655 1.00 69.81 204 VAL A C 1
ATOM 1655 O O . VAL A 1 204 ? -50.316 29.775 29.293 1.00 69.81 204 VAL A O 1
ATOM 1658 N N . ILE A 1 205 ? -49.582 27.678 29.673 1.00 53.41 205 ILE A N 1
ATOM 1659 C CA . ILE A 1 205 ? -50.821 26.933 29.358 1.00 53.41 205 ILE A CA 1
ATOM 1660 C C . ILE A 1 205 ? -51.618 26.671 30.640 1.00 53.41 205 ILE A C 1
ATOM 1662 O O . ILE A 1 205 ? -52.855 26.860 30.604 1.00 53.41 205 ILE A O 1
#

InterPro domains:
  IPR001680 WD40 repeat [PS50082] (12-53)
  IPR001680 WD40 repeat [PS50082] (54-95)
  IPR001680 WD40 repeat [PS50082] (96-128)
  IPR001680 WD40 repeat [SM00320] (5-44)
  IPR001680 WD40 repeat [SM00320] (47-86)
  IPR001680 WD40 repeat [SM00320] (89-128)
  IPR015943 WD40/YVTN repeat-like-containing domain superfamily [G3DSA:2.130.10.10] (1-200)
  IPR020472 PAC1/LIS1-like, WD-40 repeat [PR00320] (31-45)
  IPR020472 PAC1/LIS1-like, WD-40 repeat [PR00320] (73-87)
  IPR020472 PAC1/LIS1-like, WD-40 repeat [PR00320] (115-129)
  IPR036322 WD40-repeat-containing domain superfamily [SSF50978] (4-129)
  IPR051570 TBC1 domain family involved in cilium biogenesis [PTHR19853] (1-203)

Foldseek 3Di:
DDDDDPDDDDDADDDPADWQEKDAAQVRQWIWTWFQVQWIWIAGRVPRDTPDIGNHDPGGFQYKDDQHPAQKIWTFGQNQWIWIAHPVVRDTQDIDHDGPGGWRDKDADNVRQWIWTDGPVRDIDIDGDDPDDDPSVVRVVVVVVVVVVVVLVVPPDDPPPDDDDDPDPDPPDCDPVNVVVVVVVVVVVVVVVVVVVVVVVVVVD

Solvent-accessible surface area (backbone atoms only — not comparable to full-atom values): 12096 Å² total; per-residue (Å²): 137,88,74,88,76,94,65,92,83,84,85,84,84,82,74,92,41,65,73,62,26,60,37,63,38,72,86,59,54,39,33,44,37,22,14,58,68,16,33,35,36,35,28,36,57,90,82,58,46,75,76,48,78,42,84,72,44,96,31,32,26,42,24,49,47,57,37,62,89,43,64,36,33,41,38,24,11,50,68,21,38,34,37,33,34,34,67,85,80,69,40,81,62,50,76,53,76,81,57,90,30,35,25,60,45,72,49,71,40,86,86,54,48,39,40,39,37,37,32,70,70,79,47,74,49,81,45,72,68,69,91,69,85,78,58,57,67,57,55,55,48,53,50,51,49,52,53,50,53,53,49,59,71,62,67,79,72,85,82,64,94,81,74,79,89,62,100,64,78,76,95,74,77,80,44,72,67,56,51,56,48,49,51,55,50,51,53,53,50,52,53,50,51,54,51,52,51,54,52,52,58,63,70,75,110